Protein AF-0000000079933684 (afdb_homodimer)

InterPro domains:
  IPR003245 Phytocyanin domain [PF02298] (40-118)
  IPR003245 Phytocyanin domain [PS51485] (24-126)
  IPR008972 Cupredoxin [G3DSA:2.60.40.420] (23-130)
  IPR008972 Cupredoxin [SSF49503] (24-125)
  IPR039391 Phytocyanin-like [PTHR33021] (24-130)
  IPR041846 Early nodulin-like protein domain [cd11019] (24-125)

Foldseek 3Di:
DVVVVVVVVVVVVVVVPPPPPDQEEEEQLVPVFQFQDDQVCLQSRAVVQVVDAAAQFHKYKGADDPKKKFKDDPVCLVVVNRPDGPDIDDPRIDMDGRHDAAKIKMAIPDPPRSVRRSIYIHGYDYPVVVPPPPPPPPPPPPPPPPPPPVPPPPPDDDD/DVVVVVVVVVVVVVVVPPPPPDQEEEEQLPPVFQFQDDQVCLCSRAVVQVVDAAAAFHKYKGADDPKKKFKDDPVCLVVVNRPDGPDIDDPRIDMDGRHDAAKIKMAIPDPPRSVRRSIYIHGYDYPVVVPPPPPPPPPPPPPPCPVPPPPPPPPPPVD

Organism: Actinidia chinensis var. chinensis (NCBI:txid1590841)

Sequence (318 aa):
MASHYMMLLLVSLSAFHLLSVSSYELQVGDTNGWVVPAVNDSKFYNDWASENRFRVGDTIRFKYVKDSVLEVTEADYKKCNSTHPSFFSNTGNTVFKLDRSGSFYFISGAFGHCGRGQRMIVKVMSHQDSDSGGGSSGSTVAVLSFGTLIAQFALKYLFMASHYMMLLLVSLSAFHLLSVSSYELQVGDTNGWVVPAVNDSKFYNDWASENRFRVGDTIRFKYVKDSVLEVTEADYKKCNSTHPSFFSNTGNTVFKLDRSGSFYFISGAFGHCGRGQRMIVKVMSHQDSDSGGGSSGSTVAVLSFGTLIAQFALKYLF

Nearest PDB structures (foldseek):
  1ws8-assembly1_C  TM=9.158E-01  e=4.075E-12  Cucurbita pepo
  1x9u-assembly2_B  TM=9.590E-01  e=1.927E-10  Armoracia rusticana
  1jer-assembly1_A-2  TM=9.165E-01  e=2.491E-10  Cucumis sativus
  5k8d-assembly1_A  TM=5.002E-01  e=2.552E-02  Homo sapiens
  8tn9-assembly1_A  TM=4.617E-01  e=3.129E-01  Homo sapiens

Solvent-accessible surface area (backbone atoms only — not comparable to full-atom values): 18480 Å² total; per-residue (Å²): 123,67,67,64,57,52,53,53,47,51,55,53,53,60,66,63,56,78,70,59,84,65,71,49,77,43,57,43,61,58,90,73,25,57,54,70,43,57,90,92,35,45,55,50,42,40,54,59,39,69,75,48,87,43,40,56,58,26,30,40,32,41,40,38,76,98,48,37,48,27,36,41,50,71,72,30,56,78,64,63,51,74,87,79,50,51,25,41,35,51,77,41,62,45,48,45,59,36,80,51,60,45,78,44,31,38,34,38,66,42,87,69,32,30,82,44,22,23,38,34,53,42,63,25,41,47,83,70,59,71,63,64,67,67,68,63,84,65,74,76,70,75,72,73,74,71,72,73,72,73,69,77,72,74,77,81,76,84,125,124,68,66,64,56,54,51,52,49,49,54,53,53,61,65,62,57,75,68,59,86,65,71,49,76,43,56,43,61,58,91,73,26,57,54,68,42,56,92,92,35,45,54,50,41,39,55,59,38,68,75,49,88,42,40,55,58,25,31,41,32,41,40,39,77,98,47,36,48,27,36,39,52,70,71,29,55,77,65,62,51,75,85,77,50,50,26,40,34,51,76,41,62,44,48,46,59,36,81,50,57,46,77,44,31,37,34,36,64,42,87,70,32,30,82,44,22,23,36,37,54,44,63,24,41,47,83,70,61,71,62,65,68,66,67,64,80,68,72,76,69,74,70,72,73,73,70,74,70,77,69,75,74,71,79,67,76,70,119

pLDDT: mean 77.17, std 27.48, range [20.06, 98.94]

Secondary structure (DSSP, 8-state):
-HHHHHHHHHHHHHHT--------EEETTTTS-SSPPPTT-TTHHHHHHHTS-EETT-EEEEE-SS--EEEE-HHHHHHT--SS-SEEE-SSEEEEE--SSEEEEEE--STTTGGGT-EEEEEEE-TTHHHHSTTS-----------------------/-HHHHHHHHHHHHHHT--------EEETTTTS-SSPPPTT-TTHHHHHHHTS-EETT-EEEEE-SS--EEEE-HHHHHHT--SS-SEEE-SSEEEEE--SSEEEEEE--STTTGGGT-EEEEEEE-TTHHHHSTTS--------------------TT-

Structure (mmCIF, N/CA/C/O backbone):
data_AF-0000000079933684-model_v1
#
loop_
_entity.id
_entity.type
_entity.pdbx_description
1 polymer 'Early nodulin-like protein'
#
loop_
_atom_site.group_PDB
_atom_site.id
_atom_site.type_symbol
_atom_site.label_atom_id
_atom_site.label_alt_id
_atom_site.label_comp_id
_atom_site.label_asym_id
_atom_site.label_entity_id
_atom_site.label_seq_id
_atom_site.pdbx_PDB_ins_code
_atom_site.Cartn_x
_atom_site.Cartn_y
_atom_site.Cartn_z
_atom_site.occupancy
_atom_site.B_iso_or_equiv
_atom_site.auth_seq_id
_atom_site.auth_comp_id
_atom_site.auth_asym_id
_atom_site.auth_atom_id
_atom_site.pdbx_PDB_model_num
ATOM 1 N N . MET A 1 1 ? -32.688 17.156 42.062 1 43.31 1 MET A N 1
ATOM 2 C CA . MET A 1 1 ? -31.844 17.969 41.219 1 43.31 1 MET A CA 1
ATOM 3 C C . MET A 1 1 ? -30.516 17.266 40.938 1 43.31 1 MET A C 1
ATOM 5 O O . MET A 1 1 ? -29.781 17.656 40 1 43.31 1 MET A O 1
ATOM 9 N N . ALA A 1 2 ? -30.094 16.375 41.812 1 58.72 2 ALA A N 1
ATOM 10 C CA . ALA A 1 2 ? -28.75 15.773 41.719 1 58.72 2 ALA A CA 1
ATOM 11 C C . ALA A 1 2 ? -28.703 14.711 40.625 1 58.72 2 ALA A C 1
ATOM 13 O O . ALA A 1 2 ? -27.656 14.469 40.031 1 58.72 2 ALA A O 1
ATOM 14 N N . SER A 1 3 ? -29.844 14.117 40.25 1 61.69 3 SER A N 1
ATOM 15 C CA . SER A 1 3 ? -29.828 12.938 39.406 1 61.69 3 SER A CA 1
ATOM 16 C C . SER A 1 3 ? -29.562 13.32 37.938 1 61.69 3 SER A C 1
ATOM 18 O O . SER A 1 3 ? -28.938 12.562 37.188 1 61.69 3 SER A O 1
ATOM 20 N N . HIS A 1 4 ? -30.016 14.578 37.656 1 60.75 4 HIS A N 1
ATOM 21 C CA . HIS A 1 4 ? -29.844 14.984 36.281 1 60.75 4 HIS A CA 1
ATOM 22 C C . HIS A 1 4 ? -28.391 15.32 35.969 1 60.75 4 HIS A C 1
ATOM 24 O O . HIS A 1 4 ? -27.922 15.117 34.844 1 60.75 4 HIS A O 1
ATOM 30 N N . TYR A 1 5 ? -27.703 15.742 37.031 1 60.16 5 TYR A N 1
ATOM 31 C CA . TYR A 1 5 ? -26.297 16.078 36.844 1 60.16 5 TYR A CA 1
ATOM 32 C C . TYR A 1 5 ? -25.453 14.836 36.656 1 60.16 5 TYR A C 1
ATOM 34 O O . TYR A 1 5 ? -24.484 14.844 35.875 1 60.16 5 TYR A O 1
ATOM 42 N N . MET A 1 6 ? -25.922 13.719 37.25 1 57.53 6 MET A N 1
ATOM 43 C CA . MET A 1 6 ? -25.125 12.492 37.156 1 57.53 6 MET A CA 1
ATOM 44 C C . MET A 1 6 ? -25.266 11.875 35.75 1 57.53 6 MET A C 1
ATOM 46 O O . MET A 1 6 ? -24.312 11.297 35.25 1 57.53 6 MET A O 1
ATOM 50 N N . MET A 1 7 ? -26.438 11.992 35.219 1 54.72 7 MET A N 1
ATOM 51 C CA . MET A 1 7 ? -26.625 11.422 33.875 1 54.72 7 MET A CA 1
ATOM 52 C C . MET A 1 7 ? -25.859 12.219 32.812 1 54.72 7 MET A C 1
ATOM 54 O O . MET A 1 7 ? -25.297 11.648 31.891 1 54.72 7 MET A O 1
ATOM 58 N N . LEU A 1 8 ? -25.797 13.516 33.031 1 52.12 8 LEU A N 1
ATOM 59 C CA . LEU A 1 8 ? -25.031 14.336 32.094 1 52.12 8 LEU A CA 1
ATOM 60 C C . LEU A 1 8 ? -23.547 14.016 32.156 1 52.12 8 LEU A C 1
ATOM 62 O O . LEU A 1 8 ? -22.859 13.984 31.141 1 52.12 8 LEU A O 1
ATOM 66 N N . LEU A 1 9 ? -23.125 13.672 33.344 1 53.19 9 LEU A N 1
ATOM 67 C CA . LEU A 1 9 ? -21.719 13.344 33.5 1 53.19 9 LEU A CA 1
ATOM 68 C C . LEU A 1 9 ? -21.391 12 32.875 1 53.19 9 LEU A C 1
ATOM 70 O O . LEU A 1 9 ? -20.344 11.836 32.25 1 53.19 9 LEU A O 1
ATOM 74 N N . LEU A 1 10 ? -22.375 11.078 32.938 1 52.41 10 LEU A N 1
ATOM 75 C CA . LEU A 1 10 ? -22.094 9.766 32.375 1 52.41 10 LEU A CA 1
ATOM 76 C C . LEU A 1 10 ? -22.047 9.836 30.844 1 52.41 10 LEU A C 1
ATOM 78 O O . LEU A 1 10 ? -21.219 9.188 30.219 1 52.41 10 LEU A O 1
ATOM 82 N N . VAL A 1 11 ? -22.953 10.648 30.281 1 51.16 11 VAL A N 1
ATOM 83 C CA . VAL A 1 11 ? -22.938 10.789 28.828 1 51.16 11 VAL A CA 1
ATOM 84 C C . VAL A 1 11 ? -21.688 11.547 28.406 1 51.16 11 VAL A C 1
ATOM 86 O O . VAL A 1 11 ? -21.094 11.242 27.359 1 51.16 11 VAL A O 1
ATOM 89 N N . SER A 1 12 ? -21.297 12.523 29.25 1 51.69 12 SER A N 1
ATOM 90 C CA . SER A 1 12 ? -20.062 13.242 28.906 1 51.69 12 SER A CA 1
ATOM 91 C C . SER A 1 12 ? -18.859 12.312 28.953 1 51.69 12 SER A C 1
ATOM 93 O O . SER A 1 12 ? -17.938 12.438 28.141 1 51.69 12 SER A O 1
ATOM 95 N N . LEU A 1 13 ? -18.797 11.398 29.984 1 50 13 LEU A N 1
ATOM 96 C CA . LEU A 1 13 ? -17.656 10.508 30.094 1 50 13 LEU A CA 1
ATOM 97 C C . LEU A 1 13 ? -17.641 9.484 28.969 1 50 13 LEU A C 1
ATOM 99 O O . LEU A 1 13 ? -16.578 9.062 28.516 1 50 13 LEU A O 1
ATOM 103 N N . SER A 1 14 ? -18.812 8.984 28.688 1 47.34 14 SER A N 1
ATOM 104 C CA . SER A 1 14 ? -18.797 8.023 27.578 1 47.34 14 SER A CA 1
ATOM 105 C C . SER A 1 14 ? -18.328 8.664 26.281 1 47.34 14 SER A C 1
ATOM 107 O O . SER A 1 14 ? -17.844 7.98 25.39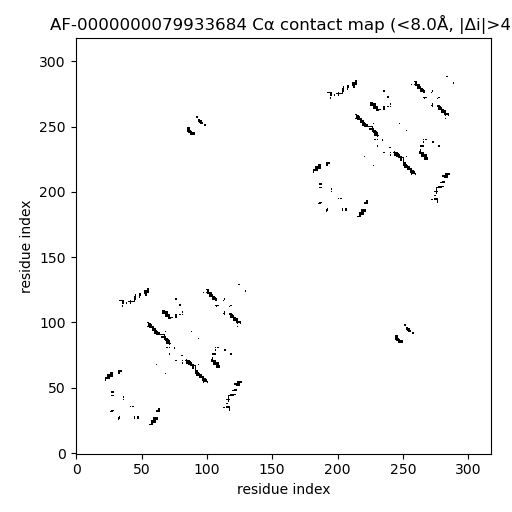1 1 47.34 14 SER A O 1
ATOM 109 N N . ALA A 1 15 ? -18.625 9.977 26.156 1 46.94 15 ALA A N 1
ATOM 110 C CA . ALA A 1 15 ? -18.219 10.648 24.938 1 46.94 15 ALA A CA 1
ATOM 111 C C . ALA A 1 15 ? -16.688 10.742 24.844 1 46.94 15 ALA A C 1
ATOM 113 O 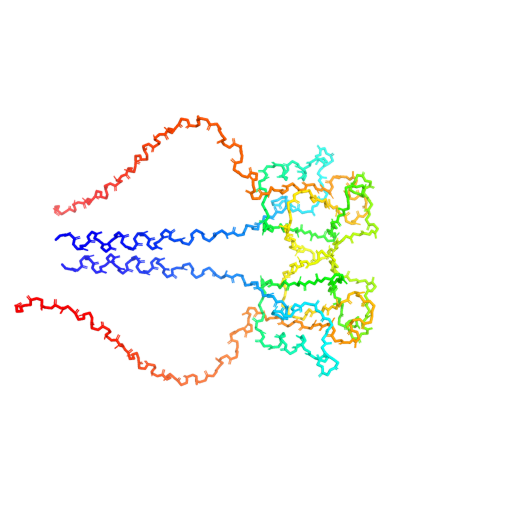O . ALA A 1 15 ? -16.125 10.867 23.766 1 46.94 15 ALA A O 1
ATOM 114 N N . PHE A 1 16 ? -16.047 10.789 26.094 1 44.88 16 PHE A N 1
ATOM 115 C CA . PHE A 1 16 ? -14.602 10.953 25.969 1 44.88 16 PHE A CA 1
ATOM 116 C C . PHE A 1 16 ? -13.953 9.664 25.484 1 44.88 16 PHE A C 1
ATOM 118 O O . PHE A 1 16 ? -12.727 9.57 25.406 1 44.88 16 PHE A O 1
ATOM 125 N N . HIS A 1 17 ? -14.633 8.508 25.641 1 42.25 17 HIS A N 1
ATOM 126 C CA . HIS A 1 17 ? -13.898 7.277 25.344 1 42.25 17 HIS A CA 1
ATOM 127 C C . HIS A 1 17 ? -13.086 7.41 24.062 1 42.25 17 HIS A C 1
ATOM 129 O O . HIS A 1 17 ? -11.914 7.027 24.031 1 42.25 17 HIS A O 1
ATOM 135 N N . LEU A 1 18 ? -13.625 7.297 22.844 1 40.84 18 LEU A N 1
ATOM 136 C CA . LEU A 1 18 ? -12.938 6.637 21.75 1 40.84 18 LEU A CA 1
ATOM 137 C C . LEU A 1 18 ? -11.828 7.523 21.188 1 40.84 18 LEU A C 1
ATOM 139 O O . LEU A 1 18 ? -12.07 8.328 20.281 1 40.84 18 LEU A O 1
ATOM 143 N N . LEU A 1 19 ? -11.078 8.109 22.047 1 42.94 19 LEU A N 1
ATOM 144 C CA . LEU A 1 19 ? -9.852 8.57 21.406 1 42.94 19 LEU A CA 1
ATOM 145 C C . LEU A 1 19 ? -9.25 7.477 20.531 1 42.94 19 LEU A C 1
ATOM 147 O O . LEU A 1 19 ? -8.578 6.57 21.031 1 42.94 19 LEU A O 1
ATOM 151 N N . SER A 1 20 ? -9.906 6.777 19.703 1 43.78 20 SER A N 1
ATOM 152 C CA . SER A 1 20 ? -9.43 5.859 18.688 1 43.78 20 SER A CA 1
ATOM 153 C C . SER A 1 20 ? -8.117 6.344 18.078 1 43.78 20 SER A C 1
ATOM 155 O O . SER A 1 20 ? -7.984 7.516 17.719 1 43.78 20 SER A O 1
ATOM 157 N N . VAL A 1 21 ? -6.93 6.008 18.766 1 49.44 21 VAL A N 1
ATOM 158 C CA . VAL A 1 21 ? -5.672 6.184 18.047 1 49.44 21 VAL A CA 1
ATOM 159 C C . VAL A 1 21 ? -5.914 6.074 16.547 1 49.44 21 VAL A C 1
ATOM 161 O O . VAL A 1 21 ? -6.273 5.004 16.047 1 49.44 21 VAL A O 1
ATOM 164 N N . SER A 1 22 ? -6.477 7.07 15.945 1 54.84 22 SER A N 1
ATOM 165 C CA . SER A 1 22 ? -6.875 7.152 14.547 1 54.84 22 SER A CA 1
ATOM 166 C C . SER A 1 22 ? -5.66 7.121 13.625 1 54.84 22 SER A C 1
ATOM 168 O O . SER A 1 22 ? -4.723 7.902 13.797 1 54.84 22 SER A O 1
ATOM 170 N N . SER A 1 23 ? -5.102 5.91 13.25 1 64.88 23 SER A N 1
ATOM 171 C CA . SER A 1 23 ? -4.234 5.918 12.07 1 64.88 23 SER A CA 1
ATOM 172 C C . SER A 1 23 ? -4.621 7.031 11.102 1 64.88 23 SER A C 1
ATOM 174 O O . SER A 1 23 ? -5.809 7.305 10.914 1 64.88 23 SER A O 1
ATOM 176 N N . TYR A 1 24 ? -3.566 7.898 10.875 1 80.38 24 TYR A N 1
ATOM 177 C CA . TYR A 1 24 ? -3.742 9.039 9.984 1 80.38 24 TYR A CA 1
ATOM 178 C C . TYR A 1 24 ? -3.219 8.727 8.594 1 80.38 24 TYR A C 1
ATOM 180 O O . TYR A 1 24 ? -2.211 8.039 8.438 1 80.38 24 TYR A O 1
ATOM 188 N N . GLU A 1 25 ? -3.906 8.945 7.629 1 87.81 25 GLU A N 1
ATOM 189 C CA . GLU A 1 25 ? -3.457 8.891 6.238 1 87.81 25 GLU A CA 1
ATOM 190 C C . GLU A 1 25 ? -3.068 10.273 5.727 1 87.81 25 GLU A C 1
ATOM 192 O O . GLU A 1 25 ? -3.867 11.211 5.781 1 87.81 25 GLU A O 1
ATOM 197 N N . LEU A 1 26 ? -1.837 10.422 5.324 1 94.5 26 LEU A N 1
ATOM 198 C CA . LEU A 1 26 ? -1.326 11.688 4.805 1 94.5 26 LEU A CA 1
ATOM 199 C C . LEU A 1 26 ? -1.036 11.578 3.312 1 94.5 26 LEU A C 1
ATOM 201 O O . LEU A 1 26 ? -0.374 10.641 2.867 1 94.5 26 LEU A O 1
ATOM 205 N N . GLN A 1 27 ? -1.513 12.602 2.562 1 96.56 27 GLN A N 1
ATOM 206 C CA . GLN A 1 27 ? -1.205 12.656 1.138 1 96.56 27 GLN A CA 1
ATOM 207 C C . GLN A 1 27 ? 0.157 13.305 0.895 1 96.56 27 GLN A C 1
ATOM 209 O O . GLN A 1 27 ? 0.367 14.469 1.227 1 96.56 27 GLN A O 1
ATOM 214 N N . VAL A 1 28 ? 1.042 12.586 0.297 1 98.5 28 VAL A N 1
ATOM 215 C CA . VAL A 1 28 ? 2.385 13.078 0.009 1 98.5 28 VAL A CA 1
ATOM 216 C C . VAL A 1 28 ? 2.309 14.273 -0.943 1 98.5 28 VAL A C 1
ATOM 218 O O . VAL A 1 28 ? 1.645 14.203 -1.98 1 98.5 28 VAL A O 1
ATOM 221 N N . GLY A 1 29 ? 3.002 15.367 -0.555 1 97.94 29 GLY A N 1
ATOM 222 C CA . GLY A 1 29 ? 3.047 16.547 -1.398 1 97.94 29 GLY A CA 1
ATOM 223 C C . GLY A 1 29 ? 1.756 17.344 -1.38 1 97.94 29 GLY A C 1
ATOM 224 O O . GLY A 1 29 ? 1.582 18.281 -2.172 1 97.94 29 GLY A O 1
ATOM 225 N N . ASP A 1 30 ? 0.764 17.016 -0.597 1 95.69 30 ASP A N 1
ATOM 226 C CA . ASP A 1 30 ? -0.522 17.703 -0.469 1 95.69 30 ASP A CA 1
ATOM 227 C C . ASP A 1 30 ? -1.229 17.797 -1.818 1 95.69 30 ASP A C 1
ATOM 229 O O . ASP A 1 30 ? -1.407 16.781 -2.504 1 95.69 30 ASP A O 1
ATOM 233 N N . THR A 1 31 ? -1.466 18.953 -2.311 1 94.5 31 THR A N 1
ATOM 234 C CA . THR A 1 31 ? -2.238 19.125 -3.535 1 94.5 31 THR A CA 1
ATOM 235 C C . THR A 1 31 ? -1.377 18.828 -4.762 1 94.5 31 THR A C 1
ATOM 237 O O . THR A 1 31 ? -1.894 18.453 -5.816 1 94.5 31 THR A O 1
ATOM 240 N N . ASN A 1 32 ? -0.065 18.969 -4.652 1 95.94 32 ASN A N 1
ATOM 241 C CA . ASN A 1 32 ? 0.827 18.703 -5.777 1 95.94 32 ASN A CA 1
ATOM 242 C C . ASN A 1 32 ? 0.913 17.219 -6.094 1 95.94 32 ASN A C 1
ATOM 244 O O . ASN A 1 32 ? 1.084 16.828 -7.254 1 95.94 32 ASN A O 1
ATOM 248 N N . GLY A 1 33 ? 0.829 16.406 -5.051 1 98.31 33 GLY A N 1
ATOM 249 C CA . GLY A 1 33 ? 0.998 14.969 -5.227 1 98.31 33 GLY A CA 1
ATOM 250 C C . GLY A 1 33 ? 2.438 14.562 -5.484 1 98.31 33 GLY A C 1
ATOM 251 O O . GLY A 1 33 ? 3.365 15.211 -4.992 1 98.31 33 GLY A O 1
ATOM 252 N N . TRP A 1 34 ? 2.668 13.414 -6.082 1 98.75 34 TRP A N 1
ATOM 253 C CA . TRP A 1 34 ? 3.973 12.844 -6.391 1 98.75 34 TRP A CA 1
ATOM 254 C C . TRP A 1 34 ? 4.363 13.125 -7.836 1 98.75 34 TRP A C 1
ATOM 256 O O . TRP A 1 34 ? 4.043 12.352 -8.734 1 98.75 34 TRP A O 1
ATOM 266 N N . VAL A 1 35 ? 4.977 14.266 -8.094 1 98.56 35 VAL A N 1
ATOM 267 C CA . VAL A 1 35 ? 5.402 14.758 -9.398 1 98.56 35 VAL A CA 1
ATOM 268 C C . VAL A 1 35 ? 6.82 15.312 -9.305 1 98.56 35 VAL A C 1
ATOM 270 O O . VAL A 1 35 ? 7.328 15.555 -8.203 1 98.56 35 VAL A O 1
ATOM 273 N N . VAL A 1 36 ? 7.43 15.477 -10.492 1 98.5 36 VAL A N 1
ATOM 274 C CA . VAL A 1 36 ? 8.742 16.125 -10.492 1 98.5 36 VAL A CA 1
ATOM 275 C C . VAL A 1 36 ? 8.609 17.547 -9.961 1 98.5 36 VAL A C 1
ATOM 277 O O . VAL A 1 36 ? 7.809 18.344 -10.477 1 98.5 36 VAL A O 1
ATOM 280 N N . PRO A 1 37 ? 9.414 17.891 -8.914 1 98.19 37 PRO A N 1
ATOM 281 C CA . PRO A 1 37 ? 9.367 19.266 -8.422 1 98.19 37 PRO A CA 1
ATOM 282 C C . PRO A 1 37 ? 9.891 20.266 -9.438 1 98.19 37 PRO A C 1
ATOM 284 O O . PRO A 1 37 ? 10.516 19.891 -10.422 1 98.19 37 PRO A O 1
ATOM 287 N N . ALA A 1 38 ? 9.609 21.531 -9.055 1 96.38 38 ALA A N 1
ATOM 288 C CA . ALA A 1 38 ? 10.156 22.625 -9.867 1 96.38 38 ALA A CA 1
ATOM 289 C C . ALA A 1 38 ? 11.68 22.625 -9.812 1 96.38 38 ALA A C 1
ATOM 291 O O . ALA A 1 38 ? 12.273 22.188 -8.828 1 96.38 38 ALA A O 1
ATOM 292 N N . VAL A 1 39 ? 12.305 23.141 -10.852 1 92.19 39 VAL A N 1
ATOM 293 C CA . VAL A 1 39 ? 13.75 23.094 -11.039 1 92.19 39 VAL A CA 1
ATOM 294 C C . VAL A 1 39 ? 14.445 23.719 -9.828 1 92.19 39 VAL A C 1
ATOM 296 O O . VAL A 1 39 ? 15.492 23.234 -9.391 1 92.19 39 VAL A O 1
ATOM 299 N N . ASN A 1 40 ? 13.961 24.625 -9.195 1 93.25 40 ASN A N 1
ATOM 300 C CA . ASN A 1 40 ? 14.609 25.312 -8.086 1 93.25 40 ASN A CA 1
ATOM 301 C C . ASN A 1 40 ? 14.102 24.797 -6.742 1 93.25 40 ASN A C 1
ATOM 303 O O . ASN A 1 40 ? 14.359 25.406 -5.699 1 93.25 40 ASN A O 1
ATOM 307 N N . ASP A 1 41 ? 13.453 23.594 -6.723 1 96 41 ASP A N 1
ATOM 308 C CA . ASP A 1 41 ? 12.875 23.109 -5.477 1 96 41 ASP A CA 1
ATOM 309 C C . ASP A 1 41 ? 13.055 21.594 -5.344 1 96 41 ASP A C 1
ATOM 311 O O . ASP A 1 41 ? 12.094 20.875 -5.055 1 96 41 ASP A O 1
ATOM 315 N N . SER A 1 42 ? 14.367 21.125 -5.559 1 95.44 42 SER A N 1
ATOM 316 C CA . SER A 1 42 ? 14.664 19.688 -5.559 1 95.44 42 SER A CA 1
ATOM 317 C C . SER A 1 42 ? 14.477 19.094 -4.172 1 95.44 42 SER A C 1
ATOM 319 O O . SER A 1 42 ? 14.438 17.875 -4.02 1 95.44 42 SER A O 1
ATOM 321 N N . LYS A 1 43 ? 14.32 19.969 -3.137 1 97.56 43 LYS A N 1
ATOM 322 C CA . LYS A 1 43 ? 14.172 19.453 -1.776 1 97.56 43 LYS A CA 1
ATOM 323 C C . LYS A 1 43 ? 12.711 19.453 -1.345 1 97.56 43 LYS A C 1
ATOM 325 O O . LYS A 1 43 ? 12.398 19.203 -0.179 1 97.56 43 LYS A O 1
ATOM 330 N N . PHE A 1 44 ? 11.828 19.609 -2.225 1 98.19 44 PHE A N 1
ATOM 331 C CA . PHE A 1 44 ? 10.406 19.812 -1.951 1 98.19 44 PHE A CA 1
ATOM 332 C C . PHE A 1 44 ? 9.867 18.703 -1.059 1 98.19 44 PHE A C 1
ATOM 334 O O . PHE A 1 44 ? 9.266 18.969 -0.019 1 98.19 44 PHE A O 1
ATOM 341 N N . TYR A 1 45 ? 10.062 17.469 -1.378 1 98.75 45 TYR A N 1
ATOM 342 C CA . TYR A 1 45 ? 9.445 16.344 -0.667 1 98.75 45 TYR A CA 1
ATOM 343 C C . TYR A 1 45 ? 10.094 16.156 0.698 1 98.75 45 TYR A C 1
ATOM 345 O O . TYR A 1 45 ? 9.414 15.836 1.675 1 98.75 45 TYR A O 1
ATOM 353 N N . ASN A 1 46 ? 11.383 16.312 0.757 1 98.56 46 ASN A N 1
ATOM 354 C CA . ASN A 1 46 ? 12.023 16.188 2.059 1 98.56 46 ASN A CA 1
ATOM 355 C C . ASN A 1 46 ? 11.586 17.297 3.006 1 98.56 46 ASN A C 1
ATOM 357 O O . ASN A 1 46 ? 11.438 17.078 4.207 1 98.56 46 ASN A O 1
ATOM 361 N N . ASP A 1 47 ? 11.398 18.516 2.482 1 98.06 47 ASP A N 1
ATOM 362 C CA . ASP A 1 47 ? 10.859 19.594 3.293 1 98.06 47 ASP A CA 1
ATOM 363 C C . ASP A 1 47 ? 9.438 19.281 3.76 1 98.06 47 ASP A C 1
ATOM 365 O O . ASP A 1 47 ? 9.109 19.453 4.934 1 98.06 47 ASP A O 1
ATOM 369 N N . TRP A 1 48 ? 8.578 18.844 2.891 1 98.06 48 TRP A N 1
ATOM 370 C CA . TRP A 1 48 ? 7.227 18.422 3.236 1 98.06 48 TRP A CA 1
ATOM 371 C C . TRP A 1 48 ? 7.242 17.375 4.344 1 98.06 48 TRP A C 1
ATOM 373 O O . TRP A 1 48 ? 6.469 17.469 5.301 1 98.06 48 TRP A O 1
ATOM 383 N N . ALA A 1 49 ? 8.109 16.297 4.215 1 98.12 49 ALA A N 1
ATOM 384 C CA . ALA A 1 49 ? 8.188 15.203 5.18 1 98.12 49 ALA A CA 1
ATOM 385 C C . ALA A 1 49 ? 8.641 15.711 6.547 1 98.12 49 ALA A C 1
ATOM 387 O O . ALA A 1 49 ? 8.141 15.25 7.582 1 98.12 49 ALA A O 1
ATOM 388 N N . SER A 1 50 ? 9.562 16.625 6.496 1 96.94 50 SER A N 1
ATOM 389 C CA . SER A 1 50 ? 10.141 17.125 7.746 1 96.94 50 SER A CA 1
ATOM 390 C C . SER A 1 50 ? 9.109 17.891 8.562 1 96.94 50 SER A C 1
ATOM 392 O O . SER A 1 50 ? 9.273 18.062 9.773 1 96.94 50 SER A O 1
ATOM 394 N N . GLU A 1 51 ? 8.062 18.359 7.996 1 95.88 51 GLU A N 1
ATOM 395 C CA . GLU A 1 51 ? 7.02 19.125 8.68 1 95.88 51 GLU A CA 1
ATOM 396 C C . GLU A 1 51 ? 6.004 18.203 9.344 1 95.88 51 GLU A C 1
ATOM 398 O O . GLU A 1 51 ? 5.141 18.656 10.094 1 95.88 51 GLU A O 1
ATOM 403 N N . ASN A 1 52 ? 6.164 16.984 9.062 1 94.12 52 ASN A N 1
ATOM 404 C CA . ASN A 1 52 ? 5.23 16 9.602 1 94.12 52 ASN A CA 1
ATOM 405 C C . ASN A 1 52 ? 5.895 15.117 10.656 1 94.12 52 ASN A C 1
ATOM 407 O O . ASN A 1 52 ? 7.086 14.82 10.562 1 94.12 52 ASN A O 1
ATOM 411 N N . ARG A 1 53 ? 5.074 14.742 11.703 1 91.69 53 ARG A N 1
ATOM 412 C CA . ARG A 1 53 ? 5.543 13.82 12.734 1 91.69 53 ARG A CA 1
ATOM 413 C C . ARG A 1 53 ? 4.934 12.438 12.547 1 91.69 53 ARG A C 1
ATOM 415 O O . ARG A 1 53 ? 3.957 12.086 13.211 1 91.69 53 ARG A O 1
ATOM 422 N N . PHE A 1 54 ? 5.656 11.695 11.82 1 95.31 54 PHE A N 1
ATOM 423 C CA . PHE A 1 54 ? 5.152 10.367 11.469 1 95.31 54 PHE A CA 1
ATOM 424 C C . PHE A 1 54 ? 5.359 9.391 12.617 1 95.31 54 PHE A C 1
ATOM 426 O O . PHE A 1 54 ? 6.414 9.383 13.258 1 95.31 54 PHE A O 1
ATOM 433 N N . ARG A 1 55 ? 4.352 8.539 12.789 1 93.19 55 ARG A N 1
ATOM 434 C CA . ARG A 1 55 ? 4.398 7.484 13.797 1 93.19 55 ARG A CA 1
ATOM 435 C C . ARG A 1 55 ? 4.156 6.117 13.164 1 93.19 55 ARG A C 1
ATOM 437 O O . ARG A 1 55 ? 3.598 6.023 12.07 1 93.19 55 ARG A O 1
ATOM 444 N N . VAL A 1 56 ? 4.637 5.176 13.953 1 93 56 VAL A N 1
ATOM 445 C CA . VAL A 1 56 ? 4.383 3.812 13.5 1 93 56 VAL A CA 1
ATOM 446 C C . VAL A 1 56 ? 2.883 3.596 13.32 1 93 56 VAL A C 1
ATOM 448 O O . VAL A 1 56 ? 2.088 3.967 14.188 1 93 56 VAL A O 1
ATOM 451 N N . GLY A 1 57 ? 2.486 3.01 12.219 1 89.12 57 GLY A N 1
ATOM 452 C CA . GLY A 1 57 ? 1.079 2.754 11.953 1 89.12 57 GLY A CA 1
ATOM 453 C C . GLY A 1 57 ? 0.449 3.773 11.023 1 89.12 57 GLY A C 1
ATOM 454 O O . GLY A 1 57 ? -0.609 3.521 10.445 1 89.12 57 GLY A O 1
ATOM 455 N N . ASP A 1 58 ? 1.034 4.926 10.883 1 91.81 58 ASP A N 1
ATOM 456 C CA . ASP A 1 58 ? 0.538 5.914 9.93 1 91.81 58 ASP A CA 1
ATOM 457 C C . ASP A 1 58 ? 0.619 5.391 8.5 1 91.81 58 ASP A C 1
ATOM 459 O O . ASP A 1 58 ? 1.428 4.508 8.195 1 91.81 58 ASP A O 1
ATOM 463 N N . THR A 1 59 ? -0.273 5.941 7.676 1 93.62 59 THR A N 1
ATOM 464 C CA . THR A 1 59 ? -0.257 5.617 6.254 1 93.62 59 THR A CA 1
ATOM 465 C C . THR A 1 59 ? 0.003 6.867 5.418 1 93.62 59 THR A C 1
ATOM 467 O O . THR A 1 59 ? -0.499 7.945 5.734 1 93.62 59 THR A O 1
ATOM 470 N N . ILE A 1 60 ? 0.836 6.652 4.34 1 97 60 ILE A N 1
ATOM 471 C CA . ILE A 1 60 ? 1.02 7.734 3.381 1 97 60 ILE A CA 1
ATOM 472 C C . ILE A 1 60 ? 0.485 7.312 2.016 1 97 60 ILE A C 1
ATOM 474 O O . ILE A 1 60 ? 0.571 6.141 1.645 1 97 60 ILE A O 1
ATOM 478 N N . ARG A 1 61 ? -0.097 8.305 1.35 1 96.81 61 ARG A N 1
ATOM 479 C CA . ARG A 1 61 ? -0.684 8.078 0.033 1 96.81 61 ARG A CA 1
ATOM 480 C C . ARG A 1 61 ? 0.065 8.859 -1.042 1 96.81 61 ARG A C 1
ATOM 482 O O . ARG A 1 61 ? 0.348 10.047 -0.869 1 96.81 61 ARG A O 1
ATOM 489 N N . PHE A 1 62 ? 0.478 8.148 -2.129 1 98.31 62 PHE A N 1
ATOM 490 C CA . PHE A 1 62 ? 1.068 8.766 -3.307 1 98.31 62 PHE A CA 1
ATOM 491 C C . PHE A 1 62 ? 0.066 8.812 -4.453 1 98.31 62 PHE A C 1
ATOM 493 O O . PHE A 1 62 ? -0.412 7.773 -4.91 1 98.31 62 PHE A O 1
ATOM 500 N N . LYS A 1 63 ? -0.227 10.008 -4.895 1 98 63 LYS A N 1
ATOM 501 C CA . LYS A 1 63 ? -1.006 10.18 -6.117 1 98 63 LYS A CA 1
ATOM 502 C C . LYS A 1 63 ? -0.122 10.656 -7.27 1 98 63 LYS A C 1
ATOM 504 O O . LYS A 1 63 ? 0.658 11.594 -7.113 1 98 63 LYS A O 1
ATOM 509 N N . TYR A 1 64 ? -0.184 9.961 -8.367 1 98.19 64 TYR A N 1
ATOM 510 C CA . TYR A 1 64 ? 0.682 10.297 -9.492 1 98.19 64 TYR A CA 1
ATOM 511 C C . TYR A 1 64 ? 0.075 9.82 -10.812 1 98.19 64 TYR A C 1
ATOM 513 O O . TYR A 1 64 ? -0.84 8.992 -10.82 1 98.19 64 TYR A O 1
ATOM 521 N N . VAL A 1 65 ? 0.497 10.445 -11.852 1 96.94 65 VAL A N 1
ATOM 522 C CA . VAL A 1 65 ? 0.12 10.07 -13.211 1 96.94 65 VAL A CA 1
ATOM 523 C C . VAL A 1 65 ? 1.365 9.672 -14 1 96.94 65 VAL A C 1
ATOM 525 O O . VAL A 1 65 ? 2.35 10.414 -14.031 1 96.94 65 VAL A O 1
ATOM 528 N N . LYS A 1 66 ? 1.33 8.43 -14.68 1 95.94 66 LYS A N 1
ATOM 529 C CA . LYS A 1 66 ? 2.416 7.945 -15.531 1 95.94 66 LYS A CA 1
ATOM 530 C C . LYS A 1 66 ? 3.742 7.938 -14.773 1 95.94 66 LYS A C 1
ATOM 532 O O . LYS A 1 66 ? 4.746 8.453 -15.266 1 95.94 66 LYS A O 1
ATOM 537 N N . ASP A 1 67 ? 3.729 7.426 -13.617 1 98.31 67 ASP A N 1
ATOM 538 C CA . ASP A 1 67 ? 4.891 7.312 -12.742 1 98.31 67 ASP A CA 1
ATOM 539 C C . ASP A 1 67 ? 4.785 6.082 -11.844 1 98.31 67 ASP A C 1
ATOM 541 O O . ASP A 1 67 ? 3.99 5.18 -12.109 1 98.31 67 ASP A O 1
ATOM 545 N N . SER A 1 68 ? 5.707 5.957 -10.883 1 98.62 68 SER A N 1
ATOM 546 C CA . SER A 1 68 ? 5.707 4.883 -9.891 1 98.62 68 SER A CA 1
ATOM 547 C C . SER A 1 68 ? 6.332 5.336 -8.578 1 98.62 68 SER A C 1
ATOM 549 O O . SER A 1 68 ? 6.875 6.441 -8.492 1 98.62 68 SER A O 1
ATOM 551 N N . VAL A 1 69 ? 6.051 4.512 -7.559 1 98.75 69 VAL A N 1
ATOM 552 C CA . VAL A 1 69 ? 6.668 4.715 -6.254 1 98.75 69 VAL A CA 1
ATOM 553 C C . VAL A 1 69 ? 7.453 3.469 -5.855 1 98.75 69 VAL A C 1
ATOM 555 O O . VAL A 1 69 ? 6.938 2.35 -5.938 1 98.75 69 VAL A O 1
ATOM 558 N N . LEU A 1 70 ? 8.695 3.662 -5.543 1 98.75 70 LEU A N 1
ATOM 559 C CA . LEU A 1 70 ? 9.539 2.59 -5.027 1 98.75 70 LEU A CA 1
ATOM 560 C C . LEU A 1 70 ? 10 2.902 -3.609 1 98.75 70 LEU A C 1
ATOM 562 O O . LEU A 1 70 ? 10.352 4.047 -3.301 1 98.75 70 LEU A O 1
ATOM 566 N N . GLU A 1 71 ? 9.945 1.965 -2.695 1 98.81 71 GLU A N 1
ATOM 567 C CA . GLU A 1 71 ? 10.734 2.02 -1.465 1 98.81 71 GLU A CA 1
ATOM 568 C C . GLU A 1 71 ? 12.07 1.308 -1.63 1 98.81 71 GLU A C 1
ATOM 570 O O . GLU A 1 71 ? 12.117 0.152 -2.057 1 98.81 71 GLU A O 1
ATOM 575 N N . VAL A 1 72 ? 13.156 2.049 -1.292 1 98.69 72 VAL A N 1
ATOM 576 C CA . VAL A 1 72 ? 14.5 1.544 -1.564 1 98.69 72 VAL A CA 1
ATOM 577 C C . VAL A 1 72 ? 15.375 1.707 -0.323 1 98.69 72 VAL A C 1
ATOM 579 O O . VAL A 1 72 ? 14.922 2.219 0.702 1 98.69 72 VAL A O 1
ATOM 582 N N . THR A 1 73 ? 16.609 1.177 -0.434 1 98.31 73 THR A N 1
ATOM 583 C CA . THR A 1 73 ? 17.594 1.371 0.624 1 98.31 73 THR A CA 1
ATOM 584 C C . THR A 1 73 ? 18.141 2.799 0.606 1 98.31 73 THR A C 1
ATOM 586 O O . THR A 1 73 ? 17.969 3.518 -0.382 1 98.31 73 THR A O 1
ATOM 589 N N . GLU A 1 74 ? 18.766 3.166 1.712 1 98.62 74 GLU A N 1
ATOM 590 C CA . GLU A 1 74 ? 19.391 4.48 1.77 1 98.62 74 GLU A CA 1
ATOM 591 C C . GLU A 1 74 ? 20.438 4.648 0.659 1 98.62 74 GLU A C 1
ATOM 593 O O . GLU A 1 74 ? 20.5 5.699 0.021 1 98.62 74 GLU A O 1
ATOM 598 N N . ALA A 1 75 ? 21.234 3.645 0.417 1 98.56 75 ALA A N 1
ATOM 599 C CA . ALA A 1 75 ? 22.25 3.682 -0.63 1 98.56 75 ALA A CA 1
ATOM 600 C C . ALA A 1 75 ? 21.609 3.91 -2 1 98.56 75 ALA A C 1
ATOM 602 O O . ALA A 1 75 ? 22.094 4.73 -2.785 1 98.56 75 ALA A O 1
ATOM 603 N N . ASP A 1 76 ? 20.578 3.23 -2.281 1 98.81 76 ASP A N 1
ATOM 604 C CA . ASP A 1 76 ? 19.906 3.348 -3.564 1 98.81 76 ASP A CA 1
ATOM 605 C C . ASP A 1 76 ? 19.219 4.711 -3.707 1 98.81 76 ASP A C 1
ATOM 607 O O . ASP A 1 76 ? 19.156 5.266 -4.805 1 98.81 76 ASP A O 1
ATOM 611 N N . TYR A 1 77 ? 18.75 5.184 -2.578 1 98.69 77 TYR A N 1
ATOM 612 C CA . TYR A 1 77 ? 18.156 6.52 -2.555 1 98.69 77 TYR A CA 1
ATOM 613 C C . TYR A 1 77 ? 19.172 7.57 -3.004 1 98.69 77 TYR A C 1
ATOM 615 O O . TYR A 1 77 ? 18.844 8.43 -3.832 1 98.69 77 TYR A O 1
ATOM 623 N N . LYS A 1 78 ? 20.344 7.488 -2.533 1 98.5 78 LYS A N 1
ATOM 624 C CA . LYS A 1 78 ? 21.375 8.484 -2.807 1 98.5 78 LYS A CA 1
ATOM 625 C C . LYS A 1 78 ? 21.812 8.43 -4.266 1 98.5 78 LYS A C 1
ATOM 627 O O . LYS A 1 78 ? 22.203 9.445 -4.836 1 98.5 78 LYS A O 1
ATOM 632 N N . LYS A 1 79 ? 21.609 7.297 -4.859 1 98.44 79 LYS A N 1
ATOM 633 C CA . LYS A 1 79 ? 22.109 7.113 -6.219 1 98.44 79 LYS A CA 1
ATOM 634 C C . LYS A 1 79 ? 20.953 7.039 -7.219 1 98.44 79 LYS A C 1
ATOM 636 O O . LYS A 1 79 ? 21.188 6.824 -8.414 1 98.44 79 LYS A O 1
ATOM 641 N N . CYS A 1 80 ? 19.797 7.188 -6.777 1 98.69 80 CYS A N 1
ATOM 642 C CA . CYS A 1 80 ? 18.609 7 -7.609 1 98.69 80 CYS A CA 1
ATOM 643 C C . CYS A 1 80 ? 18.656 5.652 -8.32 1 98.69 80 CYS A C 1
ATOM 645 O O . CYS A 1 80 ? 18.422 5.578 -9.531 1 98.69 80 CYS A O 1
ATOM 647 N N . ASN A 1 81 ? 18.953 4.625 -7.535 1 98.44 81 ASN A N 1
ATOM 648 C CA . ASN A 1 81 ? 18.953 3.252 -8.039 1 98.44 81 ASN A CA 1
ATOM 649 C C . ASN A 1 81 ? 17.625 2.557 -7.793 1 98.44 81 ASN A C 1
ATOM 651 O O . ASN A 1 81 ? 17.219 2.365 -6.648 1 98.44 81 ASN A O 1
ATOM 655 N N . SER A 1 82 ? 16.922 2.123 -8.875 1 97.06 82 SER A N 1
ATOM 656 C CA . SER A 1 82 ? 15.578 1.573 -8.781 1 97.06 82 SER A CA 1
ATOM 657 C C . SER A 1 82 ? 15.57 0.079 -9.086 1 97.06 82 SER A C 1
ATOM 659 O O . SER A 1 82 ? 14.508 -0.507 -9.312 1 97.06 82 SER A O 1
ATOM 661 N N . THR A 1 83 ? 16.609 -0.629 -9.047 1 95.56 83 THR A N 1
ATOM 662 C CA . THR A 1 83 ? 16.75 -1.97 -9.609 1 95.56 83 THR A CA 1
ATOM 663 C C . THR A 1 83 ? 16.141 -3.01 -8.664 1 95.56 83 THR A C 1
ATOM 665 O O . THR A 1 83 ? 15.555 -3.996 -9.117 1 95.56 83 THR A O 1
ATOM 668 N N . HIS A 1 84 ? 16.219 -2.906 -7.379 1 93.75 84 HIS A N 1
ATOM 669 C CA . HIS A 1 84 ? 15.727 -3.924 -6.461 1 93.75 84 HIS A CA 1
ATOM 670 C C . HIS A 1 84 ? 14.984 -3.291 -5.289 1 93.75 84 HIS A C 1
ATOM 672 O O . HIS A 1 84 ? 15.43 -3.391 -4.141 1 93.75 84 HIS A O 1
ATOM 678 N N . PRO A 1 85 ? 13.82 -2.848 -5.559 1 97.06 85 PRO A N 1
ATOM 679 C CA . PRO A 1 85 ? 13.07 -2.229 -4.461 1 97.06 85 PRO A CA 1
ATOM 680 C C . PRO A 1 85 ? 12.344 -3.252 -3.594 1 97.06 85 PRO A C 1
ATOM 682 O O . PRO A 1 85 ? 12.016 -4.344 -4.066 1 97.06 85 PRO A O 1
ATOM 685 N N . SER A 1 86 ? 12.117 -2.926 -2.361 1 97.12 86 SER A N 1
ATOM 686 C CA . SER A 1 86 ? 11.312 -3.768 -1.485 1 97.12 86 SER A CA 1
ATOM 687 C C . SER A 1 86 ? 9.82 -3.543 -1.722 1 97.12 86 SER A C 1
ATOM 689 O O . SER A 1 86 ? 8.984 -4.332 -1.268 1 97.12 86 SER A O 1
ATOM 691 N N . PHE A 1 87 ? 9.586 -2.475 -2.307 1 98.19 87 PHE A N 1
ATOM 692 C CA . PHE A 1 87 ? 8.219 -2.084 -2.641 1 98.19 87 PHE A CA 1
ATOM 693 C C . PHE A 1 87 ? 8.18 -1.342 -3.971 1 98.19 87 PHE A C 1
ATOM 695 O O . PHE A 1 87 ? 9.039 -0.505 -4.25 1 98.19 87 PHE A O 1
ATOM 702 N N . PHE A 1 88 ? 7.246 -1.67 -4.859 1 98.19 88 PHE A N 1
ATOM 703 C CA . PHE A 1 88 ? 7.008 -1.021 -6.145 1 98.19 88 PHE A CA 1
ATOM 704 C C . PHE A 1 88 ? 5.512 -0.903 -6.418 1 98.19 88 PHE A C 1
ATOM 706 O O . PHE A 1 88 ? 4.75 -1.836 -6.152 1 98.19 88 PHE A O 1
ATOM 713 N N . SER A 1 89 ? 5.086 0.243 -6.887 1 98.38 89 SER A N 1
ATOM 714 C CA . SER A 1 89 ? 3.701 0.429 -7.309 1 98.38 89 SER A CA 1
ATOM 715 C C . SER A 1 89 ? 3.605 1.415 -8.469 1 98.38 89 SER A C 1
ATOM 717 O O . SER A 1 89 ? 4.27 2.455 -8.461 1 98.38 89 SER A O 1
ATOM 719 N N . ASN A 1 90 ? 2.854 1.097 -9.422 1 97.38 90 ASN A N 1
ATOM 720 C CA . ASN A 1 90 ? 2.553 2.021 -10.508 1 97.38 90 ASN A CA 1
ATOM 721 C C . ASN A 1 90 ? 1.051 2.131 -10.75 1 97.38 90 ASN A C 1
ATOM 723 O O . ASN A 1 90 ? 0.616 2.326 -11.891 1 97.38 90 ASN A O 1
ATOM 727 N N . THR A 1 91 ? 0.266 2.088 -9.672 1 94.5 91 THR A N 1
ATOM 728 C CA . THR A 1 91 ? -1.19 2.064 -9.758 1 94.5 91 THR A CA 1
ATOM 729 C C . THR A 1 91 ? -1.747 3.48 -9.883 1 94.5 91 THR A C 1
ATOM 731 O O . THR A 1 91 ? -2.918 3.666 -10.219 1 94.5 91 THR A O 1
ATOM 734 N N . GLY A 1 92 ? -0.965 4.473 -9.586 1 96.44 92 GLY A N 1
ATOM 735 C CA . GLY A 1 92 ? -1.419 5.855 -9.633 1 96.44 92 GLY A CA 1
ATOM 736 C C . GLY A 1 92 ? -1.95 6.352 -8.305 1 96.44 92 GLY A C 1
ATOM 737 O O . GLY A 1 92 ? -2.166 7.555 -8.125 1 96.44 92 GLY A O 1
ATOM 738 N N . ASN A 1 93 ? -2.273 5.457 -7.41 1 95.06 93 ASN A N 1
ATOM 739 C CA . ASN A 1 93 ? -2.822 5.734 -6.086 1 95.06 93 ASN A CA 1
ATOM 740 C C . ASN A 1 93 ? -2.305 4.75 -5.043 1 95.06 93 ASN A C 1
ATOM 742 O O . ASN A 1 93 ? -3.064 3.926 -4.531 1 95.06 93 ASN A O 1
ATOM 746 N N . THR A 1 94 ? -1.092 4.922 -4.676 1 96.62 94 THR A N 1
ATOM 747 C CA . THR A 1 94 ? -0.384 3.965 -3.832 1 96.62 94 THR A CA 1
ATOM 748 C C . THR A 1 94 ? -0.558 4.312 -2.355 1 96.62 94 THR A C 1
ATOM 750 O O . THR A 1 94 ? -0.358 5.461 -1.955 1 96.62 94 THR A O 1
ATOM 753 N N . VAL A 1 95 ? -1.012 3.375 -1.539 1 95.38 95 VAL A N 1
ATOM 754 C CA . VAL A 1 95 ? -1.048 3.516 -0.087 1 95.38 95 VAL A CA 1
ATOM 755 C C . VAL A 1 95 ? 0.063 2.676 0.54 1 95.38 95 VAL A C 1
ATOM 757 O O . VAL A 1 95 ? 0.23 1.502 0.2 1 95.38 95 VAL A O 1
ATOM 760 N N . PHE A 1 96 ? 0.864 3.268 1.403 1 97.31 96 PHE A N 1
ATOM 761 C CA . PHE A 1 96 ? 1.97 2.6 2.078 1 97.31 96 PHE A CA 1
ATOM 762 C C . PHE A 1 96 ? 1.861 2.764 3.59 1 97.31 96 PHE A C 1
ATOM 764 O O . PHE A 1 96 ? 1.75 3.885 4.09 1 97.31 96 PHE A O 1
ATOM 771 N N . LYS A 1 97 ? 1.88 1.711 4.352 1 93.5 97 LYS A N 1
ATOM 772 C CA . LYS A 1 97 ? 1.838 1.759 5.812 1 93.5 97 LYS A CA 1
ATOM 773 C C . LYS A 1 97 ? 3.246 1.784 6.402 1 93.5 97 LYS A C 1
ATOM 775 O O . LYS A 1 97 ? 4.074 0.928 6.082 1 93.5 97 LYS A O 1
ATOM 780 N N . LEU A 1 98 ? 3.453 2.807 7.188 1 95.75 98 LEU A N 1
ATOM 781 C CA . LEU A 1 98 ? 4.703 2.896 7.934 1 95.75 98 LEU A CA 1
ATOM 782 C C . LEU A 1 98 ? 4.688 1.954 9.133 1 95.75 98 LEU A C 1
ATOM 784 O O . LEU A 1 98 ? 4.211 2.318 10.211 1 95.75 98 LEU A O 1
ATOM 788 N N . ASP A 1 99 ? 5.371 0.829 8.961 1 92.06 99 ASP A N 1
ATOM 789 C CA . ASP A 1 99 ? 5.109 -0.263 9.898 1 92.06 99 ASP A CA 1
ATOM 790 C C . ASP A 1 99 ? 6.254 -0.424 10.891 1 92.06 99 ASP A C 1
ATOM 792 O O . ASP A 1 99 ? 6.312 -1.414 11.625 1 92.06 99 ASP A O 1
ATOM 796 N N . ARG A 1 100 ? 7.188 0.431 10.789 1 94.12 100 ARG A N 1
ATOM 797 C CA . ARG A 1 100 ? 8.312 0.396 11.711 1 94.12 100 ARG A CA 1
ATOM 798 C C . ARG A 1 100 ? 8.859 1.797 11.961 1 94.12 100 ARG A C 1
ATOM 800 O O . ARG A 1 100 ? 8.625 2.711 11.172 1 94.12 100 ARG A O 1
ATOM 807 N N . SER A 1 101 ? 9.547 1.913 13.102 1 96.5 101 SER A N 1
ATOM 808 C CA . SER A 1 101 ? 10.25 3.168 13.352 1 96.5 101 SER A CA 1
ATOM 809 C C . SER A 1 101 ? 11.523 3.266 12.523 1 96.5 101 SER A C 1
ATOM 811 O O . SER A 1 101 ? 12 2.264 11.992 1 96.5 101 SER A O 1
ATOM 813 N N . GLY A 1 102 ? 12.016 4.465 12.406 1 97.56 102 GLY A N 1
ATOM 814 C CA . GLY A 1 102 ? 13.211 4.691 11.609 1 97.56 102 GLY A CA 1
ATOM 815 C C . GLY A 1 102 ? 12.938 5.371 10.289 1 97.56 102 GLY A C 1
ATOM 816 O O . GLY A 1 102 ? 11.875 5.973 10.102 1 97.56 102 GLY A O 1
ATOM 817 N N . SER A 1 103 ? 13.883 5.238 9.336 1 98.31 103 SER A N 1
ATOM 818 C CA . SER A 1 103 ? 13.773 5.973 8.078 1 98.31 103 SER A CA 1
ATOM 819 C C . SER A 1 103 ? 13.266 5.078 6.957 1 98.31 103 SER A C 1
ATOM 821 O O . SER A 1 103 ? 13.641 3.908 6.863 1 98.31 103 SER A O 1
ATOM 823 N N . PHE A 1 104 ? 12.43 5.621 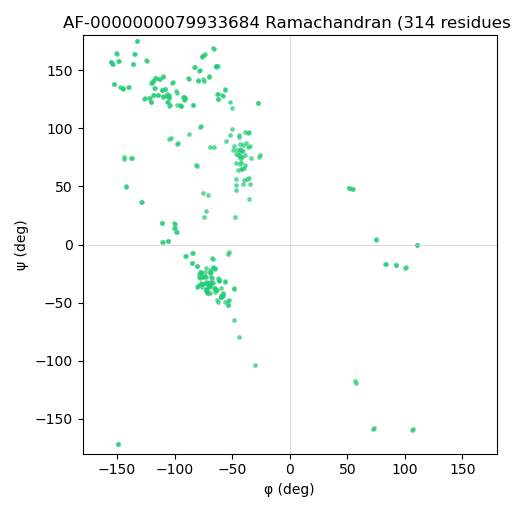6.168 1 98.69 104 PHE A N 1
ATOM 824 C CA . PHE A 1 104 ? 12.016 5.07 4.883 1 98.69 104 PHE A CA 1
ATOM 825 C C . PHE A 1 104 ? 12.492 5.949 3.738 1 98.69 104 PHE A C 1
ATOM 827 O O . PHE A 1 104 ? 12.484 7.176 3.844 1 98.69 104 PHE A O 1
ATOM 834 N N . TYR A 1 105 ? 12.891 5.293 2.643 1 98.88 105 TYR A N 1
ATOM 835 C CA . TYR A 1 105 ? 13.391 6 1.47 1 98.88 105 TYR A CA 1
ATOM 836 C C . TYR A 1 105 ? 12.539 5.691 0.243 1 98.88 105 TYR A C 1
ATOM 838 O O . TYR A 1 105 ? 12.383 4.527 -0.133 1 98.88 105 TYR A O 1
ATOM 846 N N . PHE A 1 106 ? 11.984 6.766 -0.37 1 98.88 106 PHE A N 1
ATOM 847 C CA . PHE A 1 106 ? 11.133 6.605 -1.541 1 98.88 106 PHE A CA 1
ATOM 848 C C . PHE A 1 106 ? 11.719 7.344 -2.74 1 98.88 106 PHE A C 1
ATOM 850 O O . PHE A 1 106 ? 12.242 8.453 -2.6 1 98.88 106 PHE A O 1
ATOM 857 N N . ILE A 1 107 ? 11.625 6.68 -3.914 1 98.94 107 ILE A N 1
ATOM 858 C CA . ILE A 1 107 ? 12.039 7.355 -5.137 1 98.94 107 ILE A CA 1
ATOM 859 C C . ILE A 1 107 ? 11.023 7.09 -6.246 1 98.94 107 ILE A C 1
ATOM 861 O O . ILE A 1 107 ? 10.242 6.137 -6.168 1 98.94 107 ILE A O 1
ATOM 865 N N . SER A 1 108 ? 10.984 8.008 -7.223 1 98.81 108 SER A N 1
ATOM 866 C CA . SER A 1 108 ? 10.289 7.734 -8.477 1 98.81 108 SER A CA 1
ATOM 867 C C . SER A 1 108 ? 11.031 6.691 -9.305 1 98.81 108 SER A C 1
ATOM 869 O O . SER A 1 108 ? 12.258 6.691 -9.352 1 98.81 108 SER A O 1
ATOM 871 N N . GLY A 1 109 ? 10.273 5.867 -10 1 98.12 109 GLY A N 1
ATOM 872 C CA . GLY A 1 109 ? 10.867 4.902 -10.914 1 98.12 109 GLY A CA 1
ATOM 873 C C . GLY A 1 109 ? 11.023 5.434 -12.328 1 98.12 109 GLY A C 1
ATOM 874 O O . GLY A 1 109 ? 11.68 4.805 -13.164 1 98.12 109 GLY A O 1
ATOM 875 N N . ALA A 1 110 ? 10.453 6.566 -12.594 1 97.88 110 ALA A N 1
ATOM 876 C CA . ALA A 1 110 ? 10.539 7.133 -13.945 1 97.88 110 ALA A CA 1
ATOM 877 C C . ALA A 1 110 ? 11.922 7.719 -14.211 1 97.88 110 ALA A C 1
ATOM 879 O O . ALA A 1 110 ? 12.5 8.375 -13.336 1 97.88 110 ALA A O 1
ATOM 880 N N . PHE A 1 111 ? 12.344 7.52 -15.43 1 97.12 111 PHE A N 1
ATOM 881 C CA . PHE A 1 111 ? 13.703 7.914 -15.789 1 97.12 111 PHE A CA 1
ATOM 882 C C . PHE A 1 111 ? 13.906 9.406 -15.562 1 97.12 111 PHE A C 1
ATOM 884 O O . PHE A 1 111 ? 13.094 10.227 -16 1 97.12 111 PHE A O 1
ATOM 891 N N . GLY A 1 112 ? 14.984 9.695 -14.828 1 97.69 112 GLY A N 1
ATOM 892 C CA . GLY A 1 112 ? 15.406 11.078 -14.648 1 97.69 112 GLY A CA 1
ATOM 893 C C . GLY A 1 112 ? 14.656 11.789 -13.539 1 97.69 112 GLY A C 1
ATOM 894 O O . GLY A 1 112 ? 15.109 12.812 -13.031 1 97.69 112 GLY A O 1
ATOM 895 N N . HIS A 1 113 ? 13.5 11.328 -13.016 1 98.69 113 HIS A N 1
ATOM 896 C CA . HIS A 1 113 ? 12.641 12.023 -12.062 1 98.69 113 HIS A CA 1
ATOM 897 C C . HIS A 1 113 ? 13.281 12.062 -10.68 1 98.69 113 HIS A C 1
ATOM 899 O O . HIS A 1 113 ? 13.258 13.102 -10.008 1 98.69 113 HIS A O 1
ATOM 905 N N . CYS A 1 114 ? 13.844 10.984 -10.328 1 98.69 114 CYS A N 1
ATOM 906 C CA . CYS A 1 114 ? 14.516 10.906 -9.031 1 98.69 114 CYS A CA 1
ATOM 907 C C . CYS A 1 114 ? 15.633 11.938 -8.93 1 98.69 114 CYS A C 1
ATOM 909 O O . CYS A 1 114 ? 15.742 12.648 -7.934 1 98.69 114 CYS A O 1
ATOM 911 N N . GLY A 1 115 ? 16.406 12.039 -9.945 1 98.19 115 GLY A N 1
ATOM 912 C CA . GLY A 1 115 ? 17.516 12.969 -9.961 1 98.19 115 GLY A CA 1
ATOM 913 C C . GLY A 1 115 ? 17.078 14.422 -9.906 1 98.19 115 GLY A C 1
ATOM 914 O O . GLY A 1 115 ? 17.859 15.297 -9.508 1 98.19 115 GLY A O 1
ATOM 915 N N . ARG A 1 116 ? 15.883 14.656 -10.273 1 98.38 116 ARG A N 1
ATOM 916 C CA . ARG A 1 116 ? 15.352 16.016 -10.297 1 98.38 116 ARG A CA 1
ATOM 917 C C . ARG A 1 116 ? 14.539 16.312 -9.039 1 98.38 116 ARG A C 1
ATOM 919 O O . ARG A 1 116 ? 13.805 17.297 -8.984 1 98.38 116 ARG A O 1
ATOM 926 N N . GLY A 1 117 ? 14.578 15.453 -8.008 1 98.75 117 GLY A N 1
ATOM 927 C CA . GLY A 1 117 ? 14.047 15.773 -6.695 1 98.75 117 GLY A CA 1
ATOM 928 C C . GLY A 1 117 ? 12.789 14.992 -6.348 1 98.75 117 GLY A C 1
ATOM 929 O O . GLY A 1 117 ? 12.234 15.156 -5.262 1 98.75 117 GLY A O 1
ATOM 930 N N . GLN A 1 118 ? 12.32 14.141 -7.246 1 98.81 118 GLN A N 1
ATOM 931 C CA . GLN A 1 118 ? 11.156 13.32 -6.922 1 98.81 118 GLN A CA 1
ATOM 932 C C . GLN A 1 118 ? 11.547 12.117 -6.078 1 98.81 118 GLN A C 1
ATOM 934 O O . GLN A 1 118 ? 11.461 10.977 -6.539 1 98.81 118 GLN A O 1
ATOM 939 N N . ARG A 1 119 ? 11.953 12.32 -4.93 1 98.88 119 ARG A N 1
ATOM 940 C CA . ARG A 1 119 ? 12.391 11.367 -3.908 1 98.88 119 ARG A CA 1
ATOM 941 C C . ARG A 1 119 ? 12.18 11.938 -2.51 1 98.88 119 ARG A C 1
ATOM 943 O O . ARG A 1 119 ? 12.055 13.156 -2.342 1 98.88 119 ARG A O 1
ATOM 950 N N . MET A 1 120 ? 12.039 11.07 -1.493 1 98.88 120 MET A N 1
ATOM 951 C CA . MET A 1 120 ? 11.617 11.516 -0.17 1 98.88 120 MET A CA 1
ATOM 952 C C . MET A 1 120 ? 12.148 10.586 0.917 1 98.88 120 MET A C 1
ATOM 954 O O . MET A 1 120 ? 12.148 9.367 0.749 1 98.88 120 MET A O 1
ATOM 958 N N . ILE A 1 121 ? 12.594 11.164 1.968 1 98.81 121 ILE A N 1
ATOM 959 C CA . ILE A 1 121 ? 12.93 10.438 3.193 1 98.81 121 ILE A CA 1
ATOM 960 C C . ILE A 1 121 ? 11.844 10.68 4.238 1 98.81 121 ILE A C 1
ATOM 962 O O . ILE A 1 121 ? 11.477 11.82 4.523 1 98.81 121 ILE A O 1
ATOM 966 N N . VAL A 1 122 ? 11.328 9.633 4.758 1 98.62 122 VAL A N 1
ATOM 967 C CA . VAL A 1 122 ? 10.367 9.711 5.848 1 98.62 122 VAL A CA 1
ATOM 968 C C . VAL A 1 122 ? 10.992 9.188 7.137 1 98.62 122 VAL A C 1
ATOM 970 O O . VAL A 1 122 ? 11.484 8.055 7.176 1 98.62 122 VAL A O 1
ATOM 973 N N . LYS A 1 123 ? 10.945 9.953 8.156 1 98.06 123 LYS A N 1
ATOM 974 C CA . LYS A 1 123 ? 11.422 9.539 9.469 1 98.06 123 LYS A CA 1
ATOM 975 C C . LYS A 1 123 ? 10.258 9.25 10.414 1 98.06 123 LYS A C 1
ATOM 977 O O . LYS A 1 123 ? 9.453 10.133 10.703 1 98.06 123 LYS A O 1
ATOM 982 N N . VAL A 1 124 ? 10.258 8.039 10.914 1 97.19 124 VAL A N 1
ATOM 983 C CA . VAL A 1 124 ? 9.156 7.586 11.75 1 97.19 124 VAL A CA 1
ATOM 984 C C . VAL A 1 124 ? 9.617 7.477 13.203 1 97.19 124 VAL A C 1
ATOM 986 O O . VAL A 1 124 ? 10.633 6.84 13.492 1 97.19 124 VAL A O 1
ATOM 989 N N . MET A 1 125 ? 8.773 8.016 14.047 1 94.38 125 MET A N 1
ATOM 990 C CA . MET A 1 125 ? 9.125 8.047 15.461 1 94.38 125 MET A CA 1
ATOM 991 C C . MET A 1 125 ? 8.688 6.766 16.156 1 94.38 125 MET A C 1
ATOM 993 O O . MET A 1 125 ? 7.656 6.188 15.82 1 94.38 125 MET A O 1
ATOM 997 N N . SER A 1 126 ? 9.555 6.281 17.125 1 85.38 126 SER A N 1
ATOM 998 C CA . SER A 1 126 ? 9.18 5.133 17.938 1 85.38 126 SER A CA 1
ATOM 999 C C . SER A 1 126 ? 8.203 5.535 19.047 1 85.38 126 SER A C 1
ATOM 1001 O O . SER A 1 126 ? 8.07 6.719 19.359 1 85.38 126 SER A O 1
ATOM 1003 N N . HIS A 1 127 ? 7.32 4.664 19.484 1 71.94 127 HIS A N 1
ATOM 1004 C CA . HIS A 1 127 ? 6.453 4.941 20.625 1 71.94 127 HIS A CA 1
ATOM 1005 C C . HIS A 1 127 ? 7.246 5.492 21.797 1 71.94 127 HIS A C 1
ATOM 1007 O O . HIS A 1 127 ? 6.738 6.316 22.562 1 71.94 127 HIS A O 1
ATOM 1013 N N . GLN A 1 128 ? 8.477 5.004 22.062 1 59.25 128 GLN A N 1
ATOM 1014 C CA . GLN A 1 128 ? 9.258 5.453 23.219 1 59.25 128 GLN A CA 1
ATOM 1015 C C . GLN A 1 128 ? 9.703 6.902 23.047 1 59.25 128 GLN A C 1
ATOM 1017 O O . GLN A 1 128 ? 9.883 7.617 24.031 1 59.25 128 GLN A O 1
ATOM 1022 N N . ASP A 1 129 ? 9.945 7.273 21.938 1 54.34 129 ASP A N 1
ATOM 1023 C CA . ASP A 1 129 ? 10.508 8.602 21.719 1 54.34 129 ASP A CA 1
ATOM 1024 C C . ASP A 1 129 ? 9.484 9.688 22.047 1 54.34 129 ASP A C 1
ATOM 1026 O O . ASP A 1 129 ? 9.836 10.867 22.172 1 54.34 129 ASP A O 1
ATOM 1030 N N . SER A 1 130 ? 8.242 9.383 22 1 48.25 130 SER A N 1
ATOM 1031 C CA . SER A 1 130 ? 7.324 10.461 22.359 1 48.25 130 SER A CA 1
ATOM 1032 C C . SER A 1 130 ? 7.547 10.93 23.797 1 48.25 130 SER A C 1
ATOM 1034 O O . SER A 1 130 ? 7.141 12.031 24.172 1 48.25 130 SER A O 1
ATOM 1036 N N . ASP A 1 131 ? 7.992 9.938 24.578 1 42.84 131 ASP A N 1
ATOM 1037 C CA . ASP A 1 131 ? 8.023 10.32 25.984 1 42.84 131 ASP A CA 1
ATOM 1038 C C . ASP A 1 131 ? 9.227 11.211 26.297 1 42.84 131 ASP A C 1
ATOM 1040 O O . ASP A 1 131 ? 9.281 11.844 27.344 1 42.84 131 ASP A O 1
ATOM 1044 N N . SER A 1 132 ? 10.297 10.93 25.578 1 41.16 132 SER A N 1
ATOM 1045 C CA . SER A 1 132 ? 11.461 11.5 26.234 1 41.16 132 SER A CA 1
ATOM 1046 C C . SER A 1 132 ? 11.539 13.008 26.031 1 41.16 132 SER A C 1
ATOM 1048 O O . SER A 1 132 ? 12.492 13.656 26.469 1 41.16 132 SER A O 1
ATOM 1050 N N . GLY A 1 133 ? 11 13.531 24.969 1 38.28 133 GLY A N 1
ATOM 1051 C CA . GLY A 1 133 ? 11.305 14.953 24.891 1 38.28 133 GLY A CA 1
ATOM 1052 C C . GLY A 1 133 ? 10.867 15.719 26.125 1 38.28 133 GLY A C 1
ATOM 1053 O O . GLY A 1 133 ? 11.32 16.844 26.359 1 38.28 133 GLY A O 1
ATOM 1054 N N . GLY A 1 134 ? 9.609 15.516 26.531 1 36.53 134 GLY A N 1
ATOM 1055 C CA . GLY A 1 134 ? 9.102 16.594 27.359 1 36.53 134 GLY A CA 1
ATOM 1056 C C . GLY A 1 134 ? 9.688 16.578 28.766 1 36.53 134 GLY A C 1
ATOM 1057 O O . GLY A 1 134 ? 9.008 16.203 29.719 1 36.53 134 GLY A O 1
ATOM 1058 N N . GLY A 1 135 ? 10.836 16 29 1 35.41 135 GLY A N 1
ATOM 1059 C CA . GLY A 1 135 ? 11.195 16.391 30.344 1 35.41 135 GLY A CA 1
ATOM 1060 C C . GLY A 1 135 ? 11.195 17.891 30.562 1 35.41 135 GLY A C 1
ATOM 1061 O O . GLY A 1 135 ? 11.805 18.391 31.516 1 35.41 135 GLY A O 1
ATOM 1062 N N . SER A 1 136 ? 11.039 18.75 29.562 1 32.56 136 SER A N 1
ATOM 1063 C CA . SER A 1 136 ? 11 20.141 30 1 32.56 136 SER A CA 1
ATOM 1064 C C . SER A 1 136 ? 9.977 20.344 31.109 1 32.56 136 SER A C 1
ATOM 1066 O O . SER A 1 136 ? 8.984 19.609 31.188 1 32.56 136 SER A O 1
ATOM 1068 N N . SER A 1 137 ? 10.477 20.891 32.344 1 33.19 137 SER A N 1
ATOM 1069 C CA . SER A 1 137 ? 9.742 21.516 33.438 1 33.19 137 SER A CA 1
ATOM 1070 C C . SER A 1 137 ? 8.562 22.328 32.906 1 33.19 137 SER A C 1
ATOM 1072 O O . SER A 1 137 ? 8.75 23.422 32.375 1 33.19 137 SER A O 1
ATOM 1074 N N . GLY A 1 138 ? 7.965 21.844 31.984 1 28.05 138 GLY A N 1
ATOM 1075 C CA . GLY A 1 138 ? 6.82 22.578 31.469 1 28.05 138 GLY A CA 1
ATOM 1076 C C . GLY A 1 138 ? 5.91 23.125 32.562 1 28.05 138 GLY A C 1
ATOM 1077 O O . GLY A 1 138 ? 5.504 22.375 33.469 1 28.05 138 GLY A O 1
ATOM 1078 N N . SER A 1 139 ? 6.223 24.406 32.938 1 30.3 139 SER A N 1
ATOM 1079 C CA . SER A 1 139 ? 5.301 25.281 33.656 1 30.3 139 SER A CA 1
ATOM 1080 C C . SER A 1 139 ? 3.861 25.062 33.188 1 30.3 139 SER A C 1
ATOM 1082 O O . SER A 1 139 ? 3.58 25.047 32 1 30.3 139 SER A O 1
ATOM 1084 N N . THR A 1 140 ? 3.191 24.234 33.938 1 30.78 140 THR A N 1
ATOM 1085 C CA . THR A 1 140 ? 1.757 23.969 33.906 1 30.78 140 THR A CA 1
ATOM 1086 C C . THR A 1 140 ? 0.977 25.266 33.688 1 30.78 140 THR A C 1
ATOM 1088 O O . THR A 1 140 ? 0.914 26.109 34.562 1 30.78 140 THR A O 1
ATOM 1091 N N . VAL A 1 141 ? 1.349 25.984 32.562 1 29.06 141 VAL A N 1
ATOM 1092 C CA . VAL A 1 141 ? 0.447 27.109 32.344 1 29.06 141 VAL A CA 1
ATOM 1093 C C . VAL A 1 141 ? -1 26.609 32.344 1 29.06 141 VAL A C 1
ATOM 1095 O O . VAL A 1 141 ? -1.33 25.672 31.609 1 29.06 141 VAL A O 1
ATOM 1098 N N . ALA A 1 142 ? -1.609 26.688 33.5 1 29 142 ALA A N 1
ATOM 1099 C CA . ALA A 1 142 ? -3.049 26.594 33.719 1 29 142 ALA A CA 1
ATOM 1100 C C . ALA A 1 142 ? -3.828 27.359 32.656 1 29 142 ALA A C 1
ATOM 1102 O O . ALA A 1 142 ? -3.754 28.578 32.594 1 29 142 ALA A O 1
ATOM 1103 N N . VAL A 1 143 ? -3.734 26.922 31.422 1 28.02 143 VAL A N 1
ATOM 1104 C CA . VAL A 1 143 ? -4.617 27.625 30.484 1 28.02 143 VAL A CA 1
ATOM 1105 C C . VAL A 1 143 ? -6.059 27.547 30.984 1 28.02 143 VAL A C 1
ATOM 1107 O O . VAL A 1 143 ? -6.574 26.469 31.266 1 28.02 143 VAL A O 1
ATOM 1110 N N . LEU A 1 144 ? -6.371 28.547 31.781 1 28 144 LEU A N 1
ATOM 1111 C CA . LEU A 1 144 ? -7.738 28.891 32.156 1 28 144 LEU A CA 1
ATOM 1112 C C . LEU A 1 144 ? -8.656 28.875 30.938 1 28 144 LEU A C 1
ATOM 1114 O O . LEU A 1 144 ? -8.469 29.656 30 1 28 144 LEU A O 1
ATOM 1118 N N . SER A 1 145 ? -8.797 27.719 30.391 1 27.03 145 SER A N 1
ATOM 1119 C CA . SER A 1 145 ? -9.867 27.703 29.391 1 27.03 145 SER A CA 1
ATOM 1120 C C . SER A 1 145 ? -11.094 28.453 29.891 1 27.03 145 SER A C 1
ATOM 1122 O O . SER A 1 145 ? -11.703 28.062 30.891 1 27.03 145 SER A O 1
ATOM 1124 N N . PHE A 1 146 ? -11.039 29.75 29.75 1 29.08 146 PHE A N 1
ATOM 1125 C CA . PHE A 1 146 ? -12.211 30.625 29.797 1 29.08 146 PHE A CA 1
ATOM 1126 C C . PHE A 1 146 ? -13.336 30.062 28.938 1 29.08 146 PHE A C 1
ATOM 1128 O O . PHE A 1 146 ? -13.25 30.062 27.703 1 29.08 146 PHE A O 1
ATOM 1135 N N . GLY A 1 147 ? -13.773 28.875 29.156 1 29.72 147 GLY A N 1
ATOM 1136 C CA . GLY A 1 147 ? -15.047 28.516 28.547 1 29.72 147 GLY A CA 1
ATOM 1137 C C . GLY A 1 147 ? -16.078 29.641 28.625 1 29.72 147 GLY A C 1
ATOM 1138 O O . GLY A 1 147 ? -16.516 30.016 29.703 1 29.72 147 GLY A O 1
ATOM 1139 N N . THR A 1 148 ? -15.836 30.625 27.75 1 31.31 148 THR A N 1
ATOM 1140 C CA . THR A 1 148 ? -16.891 31.594 27.484 1 31.31 148 THR A CA 1
ATOM 1141 C C . THR A 1 148 ? -18.234 30.891 27.297 1 31.31 148 THR A C 1
ATOM 1143 O O . THR A 1 148 ? -18.391 30.062 26.406 1 31.31 148 THR A O 1
ATOM 1146 N N . LEU A 1 149 ? -18.859 30.469 28.391 1 30.66 149 LEU A N 1
ATOM 1147 C CA . LEU A 1 149 ? -20.281 30.188 28.391 1 30.66 149 LEU A CA 1
ATOM 1148 C C . LEU A 1 149 ? -21.062 31.25 27.625 1 30.66 149 LEU A C 1
ATOM 1150 O O . LEU A 1 149 ? -21.109 32.406 28.047 1 30.66 149 LEU A O 1
ATOM 1154 N N . ILE A 1 150 ? -20.797 31.312 26.281 1 31.22 150 ILE A N 1
ATOM 1155 C CA . ILE A 1 150 ? -21.719 32.156 25.547 1 31.22 150 ILE A CA 1
ATOM 1156 C C . ILE A 1 150 ? -23.156 31.906 26 1 31.22 150 ILE A C 1
ATOM 1158 O O . ILE A 1 150 ? -23.641 30.781 25.906 1 31.22 150 ILE A O 1
ATOM 1162 N N . ALA A 1 151 ? -23.547 32.594 27.031 1 28.72 151 ALA A N 1
ATOM 1163 C CA . ALA A 1 151 ? -24.906 32.781 27.5 1 28.72 151 ALA A CA 1
ATOM 1164 C C . ALA A 1 151 ? -25.875 33 26.344 1 28.72 151 ALA A C 1
ATOM 1166 O O . ALA A 1 151 ? -25.672 33.875 25.516 1 28.72 151 ALA A O 1
ATOM 1167 N N . GLN A 1 152 ? -26.391 31.875 25.75 1 30.41 152 GLN A N 1
ATOM 1168 C CA . GLN A 1 152 ? -27.609 32 24.953 1 30.41 152 GLN A CA 1
ATOM 1169 C C . GLN A 1 152 ? -28.531 33.062 25.531 1 30.41 152 GLN A C 1
ATOM 1171 O O . GLN A 1 152 ? -29.016 32.938 26.672 1 30.41 152 GLN A O 1
ATOM 1176 N N . PHE A 1 153 ? -28.125 34.281 25.312 1 27.55 153 PHE A N 1
ATOM 1177 C CA . PHE A 1 153 ? -29.078 35.344 25.578 1 27.55 153 PHE A CA 1
ATOM 1178 C C . PHE A 1 153 ? -30.438 35.031 24.938 1 27.55 153 PHE A C 1
ATOM 1180 O O . PHE A 1 153 ? -30.516 34.875 23.719 1 27.55 153 PHE A O 1
ATOM 1187 N N . ALA A 1 154 ? -31.297 34.25 25.641 1 28.91 154 ALA A N 1
ATOM 1188 C CA . ALA A 1 154 ? -32.75 34.219 25.375 1 28.91 154 ALA A CA 1
ATOM 1189 C C . ALA A 1 154 ? -33.281 35.625 25.172 1 28.91 154 ALA A C 1
ATOM 1191 O O . ALA A 1 154 ? -33.344 36.406 26.125 1 28.91 154 ALA A O 1
ATOM 1192 N N . LEU A 1 155 ? -32.844 36.219 24 1 29.47 155 LEU A N 1
ATOM 1193 C CA . LEU A 1 155 ? -33.688 37.375 23.703 1 29.47 155 LEU A CA 1
ATOM 1194 C C . LEU A 1 155 ? -35.156 37.062 23.906 1 29.47 155 LEU A C 1
ATOM 1196 O O . LEU A 1 155 ? -35.688 36.125 23.266 1 29.47 155 LEU A O 1
ATOM 1200 N N . LYS A 1 156 ? -35.719 37.375 25.141 1 32.22 156 LYS A N 1
ATOM 1201 C CA . LYS A 1 156 ? -37.125 37.688 25.484 1 32.22 156 LYS A CA 1
ATOM 1202 C C . LYS A 1 156 ? -37.781 38.531 24.406 1 32.22 156 LYS A C 1
ATOM 1204 O O . LYS A 1 156 ? -37.312 39.625 24.109 1 32.22 156 LYS A O 1
ATOM 1209 N N . TYR A 1 157 ? -38.562 37.906 23.422 1 28.33 157 TYR A N 1
ATOM 1210 C CA . TYR A 1 157 ? -39.594 38.5 22.578 1 28.33 157 TYR A CA 1
ATOM 1211 C C . TYR A 1 157 ? -40.281 39.656 23.281 1 28.33 157 TYR A C 1
ATOM 1213 O O . TYR A 1 157 ? -40.344 40.781 22.734 1 28.33 157 TYR A O 1
ATOM 1221 N N . LEU A 1 158 ? -41.625 39.438 23.844 1 23.03 158 LEU A N 1
ATOM 1222 C CA . LEU A 1 158 ? -42.938 40.031 23.547 1 23.03 158 LEU A CA 1
ATOM 1223 C C . LEU A 1 158 ? -43.156 41.281 24.359 1 23.03 158 LEU A C 1
ATOM 1225 O O . LEU A 1 158 ? -43.156 41.219 25.594 1 23.03 158 LEU A O 1
ATOM 1229 N N . PHE A 1 159 ? -42.812 42.531 23.703 1 20.06 159 PHE A N 1
ATOM 1230 C CA . PHE A 1 159 ? -43.969 43.406 23.547 1 20.06 159 PHE A CA 1
ATOM 1231 C C . PHE A 1 159 ? -45.125 42.688 22.875 1 20.06 159 PHE A C 1
ATOM 1233 O O . PHE A 1 159 ? -44.906 41.844 22 1 20.06 159 PHE A O 1
ATOM 1240 N N . MET B 1 1 ? -41.688 20.188 31.391 1 43.62 1 MET B N 1
ATOM 1241 C CA . MET B 1 1 ? -41.312 18.797 31.156 1 43.62 1 MET B CA 1
ATOM 1242 C C . MET B 1 1 ? -40.906 18.578 29.703 1 43.62 1 MET B C 1
ATOM 1244 O O . MET B 1 1 ? -40.312 17.547 29.359 1 43.62 1 MET B O 1
ATOM 1248 N N . ALA B 1 2 ? -41.344 19.422 28.781 1 59.16 2 ALA B N 1
ATOM 1249 C CA . ALA B 1 2 ? -41.156 19.203 27.344 1 59.16 2 ALA B CA 1
ATOM 1250 C C . ALA B 1 2 ? -39.75 19.547 26.922 1 59.16 2 ALA B C 1
ATOM 1252 O O . ALA B 1 2 ? -39.219 18.984 25.953 1 59.16 2 ALA B O 1
ATOM 1253 N N . SER B 1 3 ? -39.062 20.406 27.688 1 63.16 3 SER B N 1
ATOM 1254 C CA . SER B 1 3 ? -37.812 20.953 27.188 1 63.16 3 SER B CA 1
ATOM 1255 C C . SER B 1 3 ? -36.656 19.953 27.328 1 63.16 3 SER B C 1
ATOM 1257 O O . SER B 1 3 ? -35.75 19.922 26.5 1 63.16 3 SER B O 1
ATOM 1259 N N . HIS B 1 4 ? -36.875 19.109 28.359 1 62.47 4 HIS B N 1
ATOM 1260 C CA . HIS B 1 4 ? -35.781 18.172 28.594 1 62.47 4 HIS B CA 1
ATOM 1261 C C . HIS B 1 4 ? -35.781 17.047 27.547 1 62.47 4 HIS B C 1
ATOM 1263 O O . HIS B 1 4 ? -34.719 16.531 27.172 1 62.47 4 HIS B O 1
ATOM 1269 N N . TYR B 1 5 ? -36.969 16.781 27.047 1 61.75 5 TYR B N 1
ATOM 1270 C CA . TYR B 1 5 ? -37.062 15.727 26.047 1 61.75 5 TYR B CA 1
ATOM 1271 C C . TYR B 1 5 ? -36.5 16.188 24.719 1 61.75 5 TYR B C 1
ATOM 1273 O O . TYR B 1 5 ? -35.875 15.383 24 1 61.75 5 TYR B O 1
ATOM 1281 N N . MET B 1 6 ? -36.562 17.516 24.484 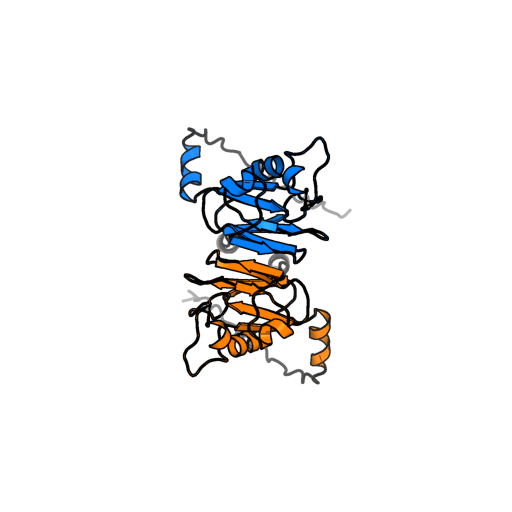1 58.25 6 MET B N 1
ATOM 1282 C CA . MET B 1 6 ? -36.094 18.016 23.203 1 58.25 6 MET B CA 1
ATOM 1283 C C . MET B 1 6 ? -34.562 18.031 23.172 1 58.25 6 MET B C 1
ATOM 1285 O O . MET B 1 6 ? -33.938 17.781 22.125 1 58.25 6 MET B O 1
ATOM 1289 N N . MET B 1 7 ? -33.969 18.297 24.328 1 55.81 7 MET B N 1
ATOM 1290 C CA . MET B 1 7 ? -32.531 18.328 24.359 1 55.81 7 MET B CA 1
ATOM 1291 C C . MET B 1 7 ? -31.953 16.922 24.219 1 55.81 7 MET B C 1
ATOM 1293 O O . MET B 1 7 ? -30.938 16.719 23.547 1 55.81 7 MET B O 1
ATOM 1297 N N . LEU B 1 8 ? -32.656 15.969 24.797 1 53.22 8 LEU B N 1
ATOM 1298 C CA . LEU B 1 8 ? -32.188 14.594 24.656 1 53.22 8 LEU B CA 1
ATOM 1299 C C . LEU B 1 8 ? -32.312 14.117 23.219 1 53.22 8 LEU B C 1
ATOM 1301 O O . LEU B 1 8 ? -31.422 13.406 22.734 1 53.22 8 LEU B O 1
ATOM 1305 N N . LEU B 1 9 ? -33.281 14.602 22.562 1 53.78 9 LEU B N 1
ATOM 1306 C CA . LEU B 1 9 ? -33.438 14.195 21.172 1 53.78 9 LEU B CA 1
ATOM 1307 C C . LEU B 1 9 ? -32.375 14.828 20.281 1 53.78 9 LEU B C 1
ATOM 1309 O O . LEU B 1 9 ? -31.859 14.188 19.359 1 53.78 9 LEU B O 1
ATOM 1313 N N . LEU B 1 10 ? -31.953 16.047 20.656 1 52.88 10 LEU B N 1
ATOM 1314 C CA . LEU B 1 10 ? -30.953 16.703 19.828 1 52.88 10 LEU B CA 1
ATOM 1315 C C . LEU B 1 10 ? -29.594 16.047 20 1 52.88 10 LEU B C 1
ATOM 1317 O O . LEU B 1 10 ? -28.844 15.875 19.016 1 52.88 10 LEU B O 1
ATOM 1321 N N . VAL B 1 11 ? -29.297 15.656 21.25 1 51.53 11 VAL B N 1
ATOM 1322 C CA . VAL B 1 11 ? -28.016 14.992 21.484 1 51.53 11 VAL B CA 1
ATOM 1323 C C . VAL B 1 11 ? -28.047 13.602 20.844 1 51.53 11 VAL B C 1
ATOM 1325 O O . VAL B 1 11 ? -27.031 13.148 20.297 1 51.53 11 VAL B O 1
ATOM 1328 N N . SER B 1 12 ? -29.234 12.961 20.906 1 52 12 SER B N 1
ATOM 1329 C CA . SER B 1 12 ? -29.312 11.656 20.25 1 52 12 SER B CA 1
ATOM 1330 C C . SER B 1 12 ? -29.141 11.773 18.75 1 52 12 SER B C 1
ATOM 1332 O O . SER B 1 12 ? -28.531 10.906 18.125 1 52 12 SER B O 1
ATOM 1334 N N . LEU B 1 13 ? -29.688 12.852 18.125 1 50.16 13 LEU B N 1
ATOM 1335 C CA . LEU B 1 13 ? -29.562 13 16.688 1 50.16 13 LEU B CA 1
ATOM 1336 C C . LEU B 1 13 ? -28.141 13.352 16.281 1 50.16 13 LEU B C 1
ATOM 1338 O O . LEU B 1 13 ? -27.688 12.984 15.203 1 50.16 13 LEU B O 1
ATOM 1342 N N . SER B 1 14 ? -27.547 14.227 17.062 1 48.12 14 SER B N 1
ATOM 1343 C CA . SER B 1 14 ? -26.172 14.547 16.703 1 48.12 14 SER B CA 1
ATOM 1344 C C . SER B 1 14 ? -25.281 13.312 16.766 1 48.12 14 SER B C 1
ATOM 1346 O O . SER B 1 14 ? -24.266 13.242 16.094 1 48.12 14 SER B O 1
ATOM 1348 N N . ALA B 1 15 ? -25.656 12.398 17.719 1 47.78 15 ALA B N 1
ATOM 1349 C CA . ALA B 1 15 ? -24.828 11.203 17.859 1 47.78 15 ALA B CA 1
ATOM 1350 C C . ALA B 1 15 ? -24.953 10.297 16.641 1 47.78 15 ALA B C 1
ATOM 1352 O O . ALA B 1 15 ? -24.047 9.531 16.328 1 47.78 15 ALA B O 1
ATOM 1353 N N . PHE B 1 16 ? -26.156 10.383 15.961 1 46.09 16 PHE B N 1
ATOM 1354 C CA . PHE B 1 16 ? -26.297 9.445 14.852 1 46.09 16 PHE B CA 1
ATOM 1355 C C . PHE B 1 16 ? -25.438 9.883 13.672 1 46.09 16 PHE B C 1
ATOM 1357 O O . PHE B 1 16 ? -25.438 9.242 12.617 1 46.09 16 PHE B O 1
ATOM 1364 N N . HIS B 1 17 ? -25.094 11.227 13.578 1 42.91 17 HIS B N 1
ATOM 1365 C CA . HIS B 1 17 ? -24.469 11.664 12.328 1 42.91 17 HIS B CA 1
ATOM 1366 C C . HIS B 1 17 ? -23.328 10.734 11.922 1 42.91 17 HIS B C 1
ATOM 1368 O O . HIS B 1 17 ? -23.125 10.492 10.734 1 42.91 17 HIS B O 1
ATOM 1374 N N . LEU B 1 18 ? -22.25 10.625 12.633 1 41.59 18 LEU B N 1
ATOM 1375 C CA . LEU B 1 18 ? -21 10.352 11.914 1 41.59 18 LEU B CA 1
ATOM 1376 C C . LEU B 1 18 ? -21 8.922 11.383 1 41.59 18 LEU B C 1
ATOM 1378 O O . LEU B 1 18 ? -20.547 8 12.07 1 41.59 18 LEU B O 1
ATOM 1382 N N . LEU B 1 19 ? -22.109 8.484 10.836 1 43.25 19 LEU B N 1
ATOM 1383 C CA . LEU B 1 19 ? -21.875 7.281 10.055 1 43.25 19 LEU B CA 1
ATOM 1384 C C . LEU B 1 19 ? -20.656 7.445 9.156 1 43.25 19 LEU B C 1
ATOM 1386 O O . LEU B 1 19 ? -20.734 8.078 8.094 1 43.25 19 LEU B O 1
ATOM 1390 N N . SER B 1 20 ? -19.531 7.84 9.57 1 43.94 20 SER B N 1
ATOM 1391 C CA . SER B 1 20 ? -18.25 7.852 8.875 1 43.94 20 SER B CA 1
ATOM 1392 C C . SER B 1 20 ? -18.094 6.625 7.98 1 43.94 20 SER B C 1
ATOM 1394 O O . SER B 1 20 ? -18.359 5.504 8.414 1 43.94 20 SER B O 1
ATOM 1396 N N . VAL B 1 21 ? -18.656 6.664 6.672 1 49.81 21 VAL B N 1
ATOM 1397 C CA . VAL B 1 21 ? -18.234 5.648 5.719 1 49.81 21 VAL B CA 1
ATOM 1398 C C . VAL B 1 21 ? -16.828 5.152 6.094 1 49.81 21 VAL B C 1
ATOM 1400 O O . VAL B 1 21 ? -15.859 5.906 6.02 1 49.81 21 VAL B O 1
ATOM 1403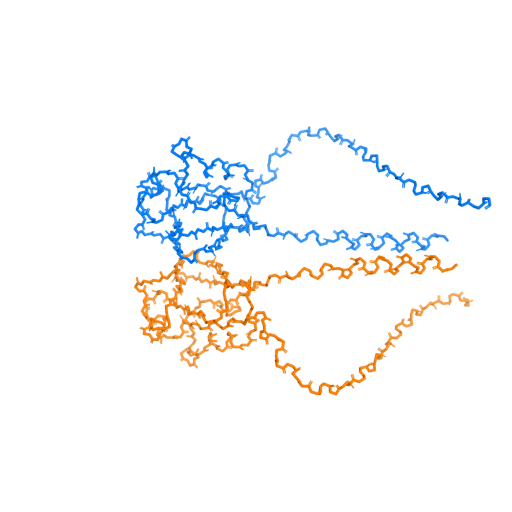 N N . SER B 1 22 ? -16.719 4.309 7.094 1 55.34 22 SER B N 1
ATOM 1404 C CA . SER B 1 22 ? -15.477 3.797 7.668 1 55.34 22 SER B CA 1
ATOM 1405 C C . SER B 1 22 ? -14.766 2.857 6.699 1 55.34 22 SER B C 1
ATOM 1407 O O . SER B 1 22 ? -15.367 1.913 6.188 1 55.34 22 SER B O 1
ATOM 1409 N N . SER B 1 23 ? -13.93 3.357 5.684 1 64.56 23 SER B N 1
ATOM 1410 C CA . SER B 1 23 ? -12.984 2.43 5.066 1 64.56 23 SER B CA 1
ATOM 1411 C C . SER B 1 23 ? -12.594 1.315 6.031 1 64.56 23 SER B C 1
ATOM 1413 O O . SER B 1 23 ? -12.43 1.553 7.23 1 64.56 23 SER B O 1
ATOM 1415 N N . TYR B 1 24 ? -12.883 0.085 5.52 1 80.56 24 TYR B N 1
ATOM 1416 C CA . TYR B 1 24 ? -12.594 -1.108 6.305 1 80.56 24 TYR B CA 1
ATOM 1417 C C . TYR B 1 24 ? -11.281 -1.742 5.879 1 80.56 24 TYR B C 1
ATOM 1419 O O . TYR B 1 24 ? -10.938 -1.737 4.691 1 80.56 24 TYR B O 1
ATOM 1427 N N . GLU B 1 25 ? -10.453 -2.061 6.727 1 87.69 25 GLU B N 1
ATOM 1428 C CA . GLU B 1 25 ? -9.25 -2.846 6.477 1 87.69 25 GLU B CA 1
ATOM 1429 C C . GLU B 1 25 ? -9.469 -4.316 6.824 1 87.69 25 GLU B C 1
ATOM 1431 O O . GLU B 1 25 ? -9.852 -4.645 7.945 1 87.69 25 GLU B O 1
ATOM 1436 N N . LEU B 1 26 ? -9.312 -5.156 5.852 1 94.5 26 LEU B N 1
ATOM 1437 C CA . LEU B 1 26 ? -9.477 -6.594 6.035 1 94.5 26 LEU B CA 1
ATOM 1438 C C . LEU B 1 26 ? -8.141 -7.316 5.922 1 94.5 26 LEU B C 1
ATOM 1440 O O . LEU B 1 26 ? -7.387 -7.09 4.973 1 94.5 26 LEU B O 1
ATOM 1444 N N . GLN B 1 27 ? -7.891 -8.219 6.906 1 96.44 27 GLN B N 1
ATOM 1445 C CA . GLN B 1 27 ? -6.688 -9.039 6.836 1 96.44 27 GLN B CA 1
ATOM 1446 C C . GLN B 1 27 ? -6.914 -10.273 5.957 1 96.44 27 GLN B C 1
ATOM 1448 O O . GLN B 1 27 ? -7.762 -11.109 6.262 1 96.44 27 GLN B O 1
ATOM 1453 N N . VAL B 1 28 ? -6.164 -10.406 4.93 1 98.44 28 VAL B N 1
ATOM 1454 C CA . VAL B 1 28 ? -6.277 -11.531 4.004 1 98.44 28 VAL B CA 1
ATOM 1455 C C . VAL B 1 28 ? -5.961 -12.836 4.734 1 98.44 28 VAL B C 1
ATOM 1457 O O . VAL B 1 28 ? -4.941 -12.938 5.418 1 98.44 28 VAL B O 1
ATOM 1460 N N . GLY B 1 29 ? -6.875 -13.82 4.566 1 97.88 29 GLY B N 1
ATOM 1461 C CA . GLY B 1 29 ? -6.668 -15.125 5.172 1 97.88 29 GLY B CA 1
ATOM 1462 C C . GLY B 1 29 ? -6.91 -15.141 6.668 1 97.88 29 GLY B C 1
ATOM 1463 O O . GLY B 1 29 ? -6.609 -16.125 7.344 1 97.88 29 GLY B O 1
ATOM 1464 N N . ASP B 1 30 ? -7.328 -14.102 7.289 1 95.5 30 ASP B N 1
ATOM 1465 C CA . ASP B 1 30 ? -7.617 -13.969 8.711 1 95.5 30 ASP B CA 1
ATOM 1466 C C . ASP B 1 30 ? -6.395 -14.32 9.555 1 95.5 30 ASP B C 1
ATOM 1468 O O . ASP B 1 30 ? -5.309 -13.773 9.344 1 95.5 30 ASP B O 1
ATOM 1472 N N . THR B 1 31 ? -6.504 -15.305 10.375 1 94.31 31 THR B N 1
ATOM 1473 C CA . THR B 1 31 ? -5.414 -15.633 11.289 1 94.31 31 THR B CA 1
ATOM 1474 C C . THR B 1 31 ? -4.289 -16.359 10.555 1 94.31 31 THR B C 1
ATOM 1476 O O . THR B 1 31 ? -3.133 -16.312 10.984 1 94.31 31 THR B O 1
ATOM 1479 N N . ASN B 1 32 ? -4.578 -17.016 9.445 1 95.75 32 ASN B N 1
ATOM 1480 C CA . ASN B 1 32 ? -3.561 -17.734 8.688 1 95.75 32 ASN B CA 1
ATOM 1481 C C . ASN B 1 32 ? -2.607 -16.781 7.977 1 95.75 32 ASN B C 1
ATOM 1483 O O . ASN B 1 32 ? -1.427 -17.094 7.801 1 95.75 32 ASN B O 1
ATOM 1487 N N . GLY B 1 33 ? -3.146 -15.633 7.566 1 98.25 33 GLY B N 1
ATOM 1488 C CA . GLY B 1 33 ? -2.35 -14.695 6.789 1 98.25 33 GLY B CA 1
ATOM 1489 C C . GLY B 1 33 ? -2.096 -15.164 5.367 1 98.25 33 GLY B C 1
ATOM 1490 O O . GLY B 1 33 ? -2.914 -15.883 4.789 1 98.25 33 GLY B O 1
ATOM 1491 N N . TRP B 1 34 ? -1.074 -14.648 4.715 1 98.75 34 TRP B N 1
ATOM 1492 C CA . TRP B 1 34 ? -0.683 -14.953 3.344 1 98.75 34 TRP B CA 1
ATOM 1493 C C . TRP B 1 34 ? 0.421 -16 3.311 1 98.75 34 TRP B C 1
ATOM 1495 O O . TRP B 1 34 ? 1.607 -15.672 3.355 1 98.75 34 TRP B O 1
ATOM 1505 N N . VAL B 1 35 ? 0.053 -17.281 3.311 1 98.56 35 VAL B N 1
ATOM 1506 C CA . VAL B 1 35 ? 0.936 -18.438 3.322 1 98.56 35 VAL B CA 1
ATOM 1507 C C . VAL B 1 35 ? 0.443 -19.469 2.312 1 98.56 35 VAL B C 1
ATOM 1509 O O . VAL B 1 35 ? -0.69 -19.391 1.833 1 98.56 35 VAL B O 1
ATOM 1512 N N . VAL B 1 36 ? 1.351 -20.406 1.993 1 98.44 36 VAL B N 1
ATOM 1513 C CA . VAL B 1 36 ? 0.916 -21.5 1.127 1 98.44 36 VAL B CA 1
ATOM 1514 C C . VAL B 1 36 ? -0.188 -22.297 1.816 1 98.44 36 VAL B C 1
ATOM 1516 O O . VAL B 1 36 ? -0.012 -22.766 2.945 1 98.44 36 VAL B O 1
ATOM 1519 N N . PRO B 1 37 ? -1.343 -22.453 1.146 1 98.12 37 PRO B N 1
ATOM 1520 C CA . PRO B 1 37 ? -2.404 -23.266 1.747 1 98.12 37 PRO B CA 1
ATOM 1521 C C . PRO B 1 37 ? -2.027 -24.734 1.863 1 98.12 37 PRO B C 1
ATOM 1523 O O . PRO B 1 37 ? -1.05 -25.172 1.254 1 98.12 37 PRO B O 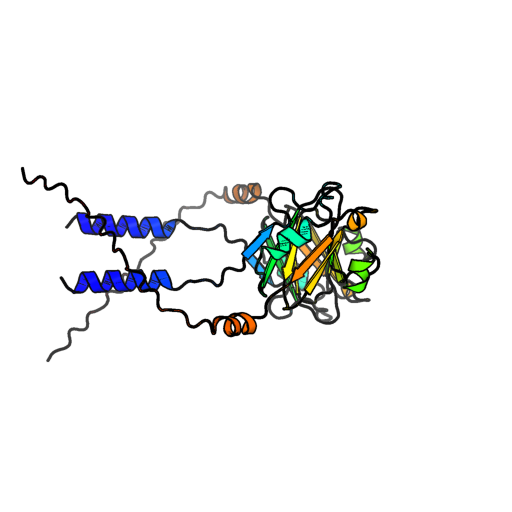1
ATOM 1526 N N . ALA B 1 38 ? -2.902 -25.391 2.631 1 96.25 38 ALA B N 1
ATOM 1527 C CA . ALA B 1 38 ? -2.734 -26.844 2.736 1 96.25 38 ALA B CA 1
ATOM 1528 C C . ALA B 1 38 ? -2.953 -27.516 1.387 1 96.25 38 ALA B C 1
ATOM 1530 O O . ALA B 1 38 ? -3.695 -27.016 0.544 1 96.25 38 ALA B O 1
ATOM 1531 N N . VAL B 1 39 ? -2.338 -28.688 1.19 1 91.94 39 VAL B N 1
ATOM 1532 C CA . VAL B 1 39 ? -2.309 -29.391 -0.086 1 91.94 39 VAL B CA 1
ATOM 1533 C C . VAL B 1 39 ? -3.736 -29.641 -0.567 1 91.94 39 VAL B C 1
ATOM 1535 O O . VAL B 1 39 ? -4.023 -29.531 -1.763 1 91.94 39 VAL B O 1
ATOM 1538 N N . ASN B 1 40 ? -4.652 -29.812 0.206 1 93 40 ASN B N 1
ATOM 1539 C CA . ASN B 1 40 ? -6.02 -30.109 -0.199 1 93 40 ASN B CA 1
ATOM 1540 C C . ASN B 1 40 ? -6.914 -28.875 -0.148 1 93 40 ASN B C 1
ATOM 1542 O O . ASN B 1 40 ? -8.141 -29 -0.236 1 93 40 ASN B O 1
ATOM 1546 N N . ASP B 1 41 ? -6.316 -27.672 -0.133 1 95.88 41 ASP B N 1
ATOM 1547 C CA . ASP B 1 41 ? -7.129 -26.469 0.006 1 95.88 41 ASP B CA 1
ATOM 1548 C C . ASP B 1 41 ? -6.582 -25.328 -0.858 1 95.88 41 ASP B C 1
ATOM 1550 O O . ASP B 1 41 ? -6.406 -24.203 -0.381 1 95.88 41 ASP B O 1
ATOM 1554 N N . SER B 1 42 ? -6.309 -25.672 -2.205 1 95.06 42 SER B N 1
ATOM 1555 C CA . SER B 1 42 ? -5.688 -24.719 -3.115 1 95.06 42 SER B CA 1
ATOM 1556 C C . SER B 1 42 ? -6.621 -23.547 -3.402 1 95.06 42 SER B C 1
ATOM 1558 O O . SER B 1 42 ? -6.191 -22.531 -3.941 1 95.06 42 SER B O 1
ATOM 1560 N N . LYS B 1 43 ? -7.926 -23.688 -3.012 1 97.44 43 LYS B N 1
ATOM 1561 C CA . LYS B 1 43 ? -8.875 -22.609 -3.287 1 97.44 43 LYS B CA 1
ATOM 1562 C C . LYS B 1 43 ? -9.094 -21.75 -2.051 1 97.44 43 LYS B C 1
ATOM 1564 O O . LYS B 1 43 ? -9.969 -20.875 -2.047 1 97.44 43 LYS B O 1
ATOM 1569 N N . PHE B 1 44 ? -8.289 -21.859 -1.087 1 98.12 44 PHE B N 1
ATOM 1570 C CA . PHE B 1 44 ? -8.469 -21.234 0.223 1 98.12 44 PHE B CA 1
ATOM 1571 C C . PHE B 1 44 ? -8.695 -19.734 0.088 1 98.12 44 PHE B C 1
ATOM 1573 O O . PHE B 1 44 ? -9.672 -19.203 0.613 1 98.12 44 PHE B O 1
ATOM 1580 N N . TYR B 1 45 ? -7.871 -19.016 -0.597 1 98.75 45 TYR B N 1
ATOM 1581 C CA . TYR B 1 45 ? -7.926 -17.562 -0.649 1 98.75 45 TYR B CA 1
ATOM 1582 C C . TYR B 1 45 ? -9.109 -17.094 -1.484 1 98.75 45 TYR B C 1
ATOM 1584 O O . TYR B 1 45 ? -9.758 -16.094 -1.152 1 98.75 45 TYR B O 1
ATOM 1592 N N . ASN B 1 46 ? -9.359 -17.766 -2.545 1 98.5 46 ASN B N 1
ATOM 1593 C CA . ASN B 1 46 ? -10.523 -17.391 -3.338 1 98.5 46 ASN B CA 1
ATOM 1594 C C . ASN B 1 46 ? -11.828 -17.609 -2.57 1 98.5 46 ASN B C 1
ATOM 1596 O O . ASN B 1 46 ? -12.773 -16.828 -2.691 1 98.5 46 ASN B O 1
ATOM 1600 N N . ASP B 1 47 ? -11.891 -18.688 -1.798 1 97.94 47 ASP B N 1
ATOM 1601 C CA . ASP B 1 47 ? -13.047 -18.922 -0.932 1 97.94 47 ASP B CA 1
ATOM 1602 C C . ASP B 1 47 ? -13.172 -17.812 0.116 1 97.94 47 ASP B C 1
ATOM 1604 O O . ASP B 1 47 ? -14.258 -17.266 0.334 1 97.94 47 ASP B O 1
ATOM 1608 N N . TRP B 1 48 ? -12.109 -17.484 0.802 1 98 48 TRP B N 1
ATOM 1609 C CA . TRP B 1 48 ? -12.078 -16.391 1.766 1 98 48 TRP B CA 1
ATOM 1610 C C . TRP B 1 48 ? -12.586 -15.094 1.135 1 98 48 TRP B C 1
ATOM 1612 O O . TRP B 1 48 ? -13.391 -14.383 1.733 1 98 48 TRP B O 1
ATOM 1622 N N . ALA B 1 49 ? -12.07 -14.719 -0.121 1 98.06 49 ALA B N 1
ATOM 1623 C CA . ALA B 1 49 ? -12.43 -13.484 -0.805 1 98.06 49 ALA B CA 1
ATOM 1624 C C . ALA B 1 49 ? -13.914 -13.469 -1.161 1 98.06 49 ALA B C 1
ATOM 1626 O O . ALA B 1 49 ? -14.578 -12.43 -1.064 1 98.06 49 ALA B O 1
ATOM 1627 N N . SER B 1 50 ? -14.383 -14.609 -1.56 1 96.81 50 SER B N 1
ATOM 1628 C CA . SER B 1 50 ? -15.766 -14.695 -2.012 1 96.81 50 SER B CA 1
ATOM 1629 C C . SER B 1 50 ? -16.734 -14.445 -0.861 1 96.81 50 SER B C 1
ATOM 1631 O O . SER B 1 50 ? -17.906 -14.117 -1.087 1 96.81 50 SER B O 1
ATOM 1633 N N . GLU B 1 51 ? -16.344 -14.57 0.35 1 95.81 51 GLU B N 1
ATOM 1634 C CA . GLU B 1 51 ? -17.188 -14.375 1.523 1 95.81 51 GLU B CA 1
ATOM 1635 C C . GLU B 1 51 ? -17.25 -12.898 1.917 1 95.81 51 GLU B C 1
ATOM 1637 O O . GLU B 1 51 ? -18.031 -12.523 2.795 1 95.81 51 GLU B O 1
ATOM 1642 N N . ASN B 1 52 ? -16.469 -12.172 1.273 1 94 52 ASN B N 1
ATOM 1643 C CA . ASN B 1 52 ? -16.406 -10.742 1.589 1 94 52 ASN B CA 1
ATOM 1644 C C . ASN B 1 52 ? -17 -9.891 0.468 1 94 52 ASN B C 1
ATOM 1646 O O . ASN B 1 52 ? -16.875 -10.242 -0.708 1 94 52 ASN B O 1
ATOM 1650 N N . ARG B 1 53 ? -17.688 -8.766 0.882 1 91.56 53 ARG B N 1
ATOM 1651 C CA . ARG B 1 53 ? -18.219 -7.805 -0.08 1 91.56 53 ARG B CA 1
ATOM 1652 C C . ARG B 1 53 ? -17.344 -6.551 -0.134 1 91.56 53 ARG B C 1
ATOM 1654 O O . ARG B 1 53 ? -17.656 -5.539 0.5 1 91.56 53 ARG B O 1
ATOM 1661 N N . PHE B 1 54 ? -16.422 -6.633 -1.033 1 95.31 54 PHE B N 1
ATOM 1662 C CA . PHE B 1 54 ? -15.453 -5.543 -1.139 1 95.31 54 PHE B CA 1
ATOM 1663 C C . PHE B 1 54 ? -16.047 -4.367 -1.91 1 95.31 54 PHE B C 1
ATOM 1665 O O . PHE B 1 54 ? -16.703 -4.559 -2.928 1 95.31 54 PHE B O 1
ATOM 1672 N N . ARG B 1 55 ? -15.719 -3.174 -1.41 1 93.19 55 ARG B N 1
ATOM 1673 C CA . ARG B 1 55 ? -16.141 -1.934 -2.055 1 93.19 55 ARG B CA 1
ATOM 1674 C C . ARG B 1 55 ? -14.938 -1.053 -2.379 1 93.19 55 ARG B C 1
ATOM 1676 O O . ARG B 1 55 ? -13.867 -1.21 -1.787 1 93.19 55 ARG B O 1
ATOM 1683 N N . VAL B 1 56 ? -15.227 -0.196 -3.336 1 92.56 56 VAL B N 1
ATOM 1684 C CA . VAL B 1 56 ? -14.18 0.762 -3.67 1 92.56 56 VAL B CA 1
ATOM 1685 C C . VAL B 1 56 ? -13.773 1.538 -2.42 1 92.56 56 VAL B C 1
ATOM 1687 O O . VAL B 1 56 ? -14.625 2.008 -1.666 1 92.56 56 VAL B O 1
ATOM 1690 N N . GLY B 1 57 ? -12.484 1.662 -2.191 1 88.75 57 GLY B N 1
ATOM 1691 C CA . GLY B 1 57 ? -11.992 2.385 -1.03 1 88.75 57 GLY B CA 1
ATOM 1692 C C . GLY B 1 57 ? -11.562 1.473 0.105 1 88.75 57 GLY B C 1
ATOM 1693 O O . GLY B 1 57 ? -10.828 1.89 1.002 1 88.75 57 GLY B O 1
ATOM 1694 N N . ASP B 1 58 ? -12.016 0.239 0.111 1 91.75 58 ASP B N 1
ATOM 1695 C CA . ASP B 1 58 ? -11.57 -0.723 1.117 1 91.75 58 ASP B CA 1
ATOM 1696 C C . ASP B 1 58 ? -10.078 -1.002 0.994 1 91.75 58 ASP B C 1
ATOM 1698 O O . ASP B 1 58 ? -9.492 -0.821 -0.076 1 91.75 58 ASP B O 1
ATOM 1702 N N . THR B 1 59 ? -9.516 -1.392 2.145 1 93.25 59 THR B N 1
ATOM 1703 C CA . THR B 1 59 ? -8.109 -1.79 2.168 1 93.25 59 THR B CA 1
ATOM 1704 C C . THR B 1 59 ? -7.969 -3.244 2.604 1 93.25 59 THR B C 1
ATOM 1706 O O . THR B 1 59 ? -8.695 -3.707 3.486 1 93.25 59 THR B O 1
ATOM 1709 N N . ILE B 1 60 ? -6.992 -3.918 1.906 1 97 60 ILE B N 1
ATOM 1710 C CA . ILE B 1 60 ? -6.66 -5.266 2.35 1 97 60 ILE B CA 1
ATOM 1711 C C . ILE B 1 60 ? -5.203 -5.312 2.811 1 97 60 ILE B C 1
ATOM 1713 O O . ILE B 1 60 ? -4.348 -4.621 2.256 1 97 60 ILE B O 1
ATOM 1717 N N . ARG B 1 61 ? -5.023 -6.117 3.873 1 96.81 61 ARG B N 1
ATOM 1718 C CA . ARG B 1 61 ? -3.697 -6.266 4.461 1 96.81 61 ARG B CA 1
ATOM 1719 C C . ARG B 1 61 ? -3.18 -7.691 4.289 1 96.81 61 ARG B C 1
ATOM 1721 O O . ARG B 1 61 ? -3.906 -8.656 4.543 1 96.81 61 ARG B O 1
ATOM 1728 N N . PHE B 1 62 ? -1.927 -7.832 3.752 1 98.31 62 PHE B N 1
ATOM 1729 C CA . PHE B 1 62 ? -1.229 -9.109 3.66 1 98.31 62 PHE B CA 1
ATOM 1730 C C . PHE B 1 62 ? -0.132 -9.203 4.715 1 98.31 62 PHE B C 1
ATOM 1732 O O . PHE B 1 62 ? 0.791 -8.383 4.73 1 98.31 62 PHE B O 1
ATOM 1739 N N . LYS B 1 63 ? -0.26 -10.18 5.566 1 97.94 63 LYS B N 1
ATOM 1740 C CA . LYS B 1 63 ? 0.823 -10.508 6.488 1 97.94 63 LYS B CA 1
ATOM 1741 C C . LYS B 1 63 ? 1.529 -11.797 6.07 1 97.94 63 LYS B C 1
ATOM 1743 O O . LYS B 1 63 ? 0.878 -12.805 5.785 1 97.94 63 LYS B O 1
ATOM 1748 N N . TYR B 1 64 ? 2.836 -11.742 5.953 1 98.19 64 TYR B N 1
ATOM 1749 C CA . TYR B 1 64 ? 3.584 -12.906 5.484 1 98.19 64 TYR B CA 1
ATOM 1750 C C . TYR B 1 64 ? 5.027 -12.859 5.977 1 98.19 64 TYR B C 1
ATOM 1752 O O . TYR B 1 64 ? 5.512 -11.805 6.402 1 98.19 64 TYR B O 1
ATOM 1760 N N . VAL B 1 65 ? 5.609 -13.992 6.023 1 96.81 65 VAL B N 1
ATOM 1761 C CA . VAL B 1 65 ? 7.02 -14.148 6.359 1 96.81 65 VAL B CA 1
ATOM 1762 C C . VAL B 1 65 ? 7.766 -14.773 5.18 1 96.81 65 VAL B C 1
ATOM 1764 O O . VAL B 1 65 ? 7.344 -15.805 4.648 1 96.81 65 VAL B O 1
ATOM 1767 N N . LYS B 1 66 ? 8.93 -14.117 4.727 1 95.75 66 LYS B N 1
ATOM 1768 C CA . LYS B 1 66 ? 9.781 -14.625 3.656 1 95.75 66 LYS B CA 1
ATOM 1769 C C . LYS B 1 66 ? 8.977 -14.883 2.387 1 95.75 66 LYS B C 1
ATOM 1771 O O . LYS B 1 66 ? 9.07 -15.961 1.796 1 95.75 66 LYS B O 1
ATOM 1776 N N . ASP B 1 67 ? 8.195 -13.945 2.029 1 98.31 67 ASP B N 1
ATOM 1777 C CA . ASP B 1 67 ? 7.348 -13.992 0.841 1 98.31 67 ASP B CA 1
ATOM 1778 C C . ASP B 1 67 ? 7.137 -12.594 0.262 1 98.31 67 ASP B C 1
ATOM 1780 O O . ASP B 1 67 ? 7.875 -11.664 0.589 1 98.31 67 ASP B O 1
ATOM 1784 N N . SER B 1 68 ? 6.238 -12.492 -0.728 1 98.62 68 SER B N 1
ATOM 1785 C CA . SER B 1 68 ? 5.863 -11.219 -1.343 1 98.62 68 SER B CA 1
ATOM 1786 C C . SER B 1 68 ? 4.43 -11.258 -1.858 1 98.62 68 SER B C 1
ATOM 1788 O O . SER B 1 68 ? 3.789 -12.312 -1.854 1 98.62 68 SER B O 1
ATOM 1790 N N . VAL B 1 69 ? 3.943 -10.047 -2.127 1 98.75 69 VAL B N 1
ATOM 1791 C CA . VAL B 1 69 ? 2.631 -9.891 -2.744 1 98.75 69 VAL B CA 1
ATOM 1792 C C . VAL B 1 69 ? 2.764 -9.109 -4.051 1 98.75 69 VAL B C 1
ATOM 1794 O O . VAL B 1 69 ? 3.406 -8.062 -4.094 1 98.75 69 VAL B O 1
ATOM 1797 N N . LEU B 1 70 ? 2.254 -9.68 -5.086 1 98.75 70 LEU B N 1
ATOM 1798 C CA . LEU B 1 70 ? 2.197 -9.016 -6.383 1 98.75 70 LEU B CA 1
ATOM 1799 C C . LEU B 1 70 ? 0.752 -8.828 -6.836 1 98.75 70 LEU B C 1
ATOM 1801 O O . LEU B 1 70 ? -0.075 -9.727 -6.672 1 98.75 70 LEU B O 1
ATOM 1805 N N . GLU B 1 71 ? 0.389 -7.684 -7.332 1 98.81 71 GLU B N 1
ATOM 1806 C CA . GLU B 1 71 ? -0.805 -7.531 -8.156 1 98.81 71 GLU B CA 1
ATOM 1807 C C . GLU B 1 71 ? -0.473 -7.672 -9.641 1 98.81 71 GLU B C 1
ATOM 1809 O O . GLU B 1 71 ? 0.427 -7 -10.148 1 98.81 71 GLU B O 1
ATOM 1814 N N . VAL B 1 72 ? -1.226 -8.578 -10.305 1 98.69 72 VAL B N 1
ATOM 1815 C CA . VAL B 1 72 ? -0.896 -8.93 -11.68 1 98.69 72 VAL B CA 1
ATOM 1816 C C . VAL B 1 72 ? -2.158 -8.891 -12.539 1 98.69 72 VAL B C 1
ATOM 1818 O O . VAL B 1 72 ? -3.25 -8.617 -12.039 1 98.69 72 VAL B O 1
ATOM 1821 N N . THR B 1 73 ? -1.948 -9.094 -13.859 1 98.25 73 THR B N 1
ATOM 1822 C CA . THR B 1 73 ? -3.076 -9.219 -14.781 1 98.25 73 THR B CA 1
ATOM 1823 C C . THR B 1 73 ? -3.768 -10.57 -14.609 1 98.25 73 THR B C 1
ATOM 1825 O O . THR B 1 73 ? -3.205 -11.492 -14.008 1 98.25 73 THR B O 1
ATOM 1828 N N . GLU B 1 74 ? -4.969 -10.648 -15.148 1 98.56 74 GLU B N 1
ATOM 1829 C CA . GLU B 1 74 ? -5.688 -11.922 -15.117 1 98.56 74 GLU B CA 1
ATOM 1830 C C . GLU B 1 74 ? -4.891 -13.023 -15.812 1 98.56 74 GLU B C 1
ATOM 1832 O O . GLU B 1 74 ? -4.812 -14.148 -15.312 1 98.56 74 GLU B O 1
ATOM 1837 N N . ALA B 1 75 ? -4.312 -12.727 -16.938 1 98.56 75 ALA B N 1
ATOM 1838 C CA . ALA B 1 75 ? -3.514 -13.695 -17.688 1 98.56 75 ALA B CA 1
ATOM 1839 C C . ALA B 1 75 ? -2.34 -14.195 -16.859 1 98.56 75 ALA B C 1
ATOM 1841 O O . ALA B 1 75 ? -2.074 -15.398 -16.812 1 98.56 75 ALA B O 1
ATOM 1842 N N . ASP B 1 76 ? -1.668 -13.32 -16.203 1 98.75 76 ASP B N 1
ATOM 1843 C CA . ASP B 1 76 ? -0.514 -13.68 -15.383 1 98.75 76 ASP B CA 1
ATOM 1844 C C . ASP B 1 76 ? -0.94 -14.477 -14.156 1 98.75 76 ASP B C 1
ATOM 1846 O O . ASP B 1 76 ? -0.216 -15.367 -13.703 1 98.75 76 ASP B O 1
ATOM 1850 N N . TYR B 1 77 ? -2.1 -14.109 -13.656 1 98.62 77 TYR B N 1
ATOM 1851 C CA . TYR B 1 77 ? -2.666 -14.852 -12.539 1 98.62 77 TYR B CA 1
ATOM 1852 C C . TYR B 1 77 ? -2.855 -16.328 -12.898 1 98.62 77 TYR B C 1
ATOM 1854 O O . TYR B 1 77 ? -2.482 -17.203 -12.125 1 98.62 77 TYR B O 1
ATOM 1862 N N . LYS B 1 78 ? -3.359 -16.594 -14.039 1 98.5 78 LYS B N 1
ATOM 1863 C CA . LYS B 1 78 ? -3.684 -17.953 -14.469 1 98.5 78 LYS B CA 1
ATOM 1864 C C . LYS B 1 78 ? -2.416 -18.766 -14.695 1 98.5 78 LYS B C 1
ATOM 1866 O O . LYS B 1 78 ? -2.418 -19.984 -14.508 1 98.5 78 LYS B O 1
ATOM 1871 N N . LYS B 1 79 ? -1.364 -18.062 -14.961 1 98.44 79 LYS B N 1
ATOM 1872 C CA . LYS B 1 79 ? -0.13 -18.766 -15.312 1 98.44 79 LYS B CA 1
ATOM 1873 C C . LYS B 1 79 ? 0.909 -18.641 -14.203 1 98.44 79 LYS B C 1
ATOM 1875 O O . LYS B 1 79 ? 2.039 -19.109 -14.344 1 98.44 79 LYS B O 1
ATOM 1880 N N . CYS B 1 80 ? 0.574 -18.016 -13.148 1 98.69 80 CYS B N 1
ATOM 1881 C CA . CYS B 1 80 ? 1.516 -17.703 -12.078 1 98.69 80 CYS B CA 1
ATOM 1882 C C . CYS B 1 80 ? 2.754 -17.016 -12.625 1 98.69 80 CYS B C 1
ATOM 1884 O O . CYS B 1 80 ? 3.881 -17.391 -12.305 1 98.69 80 CYS B O 1
ATOM 1886 N N . ASN B 1 81 ? 2.514 -15.992 -13.461 1 98.44 81 ASN B N 1
ATOM 1887 C CA . ASN B 1 81 ? 3.58 -15.172 -14.023 1 98.44 81 ASN B CA 1
ATOM 1888 C C . ASN B 1 81 ? 3.826 -13.922 -13.188 1 98.44 81 ASN B C 1
ATOM 1890 O O . ASN B 1 81 ? 2.941 -13.07 -13.055 1 98.44 81 ASN B O 1
ATOM 1894 N N . SER B 1 82 ? 5.051 -13.758 -12.633 1 97 82 SER B N 1
ATOM 1895 C CA . SER B 1 82 ? 5.363 -12.68 -11.703 1 97 82 SER B CA 1
ATOM 1896 C C . SER B 1 82 ? 6.316 -11.672 -12.328 1 97 82 SER B C 1
ATOM 1898 O O . SER B 1 82 ? 6.902 -10.844 -11.625 1 97 82 SER B O 1
ATOM 1900 N N . THR B 1 83 ? 6.492 -11.594 -13.586 1 95.56 83 THR B N 1
ATOM 1901 C CA . THR B 1 83 ? 7.582 -10.875 -14.242 1 95.56 83 THR B CA 1
ATOM 1902 C C . THR B 1 83 ? 7.289 -9.383 -14.297 1 95.56 83 THR B C 1
ATOM 1904 O O . THR B 1 83 ? 8.203 -8.562 -14.172 1 95.56 83 THR B O 1
ATOM 1907 N N . HIS B 1 84 ? 6.09 -8.922 -14.477 1 93.69 84 HIS B N 1
ATOM 1908 C CA . HIS B 1 84 ? 5.793 -7.496 -14.617 1 93.69 84 HIS B CA 1
ATOM 1909 C C . HIS B 1 84 ? 4.547 -7.109 -13.828 1 93.69 84 HIS B C 1
ATOM 1911 O O . HIS B 1 84 ? 3.535 -6.715 -14.414 1 93.69 84 HIS B O 1
ATOM 1917 N N . PRO B 1 85 ? 4.711 -7.055 -12.57 1 97.12 85 PRO B N 1
ATOM 1918 C CA . PRO B 1 85 ? 3.545 -6.688 -11.766 1 97.12 85 PRO B CA 1
ATOM 1919 C C . PRO B 1 85 ? 3.326 -5.18 -11.695 1 97.12 85 PRO B C 1
ATOM 1921 O O . PRO B 1 85 ? 4.277 -4.406 -11.844 1 97.12 85 PRO B O 1
ATOM 1924 N N . SER B 1 86 ? 2.109 -4.773 -11.5 1 97.19 86 SER B N 1
ATOM 1925 C CA . SER B 1 86 ? 1.812 -3.363 -11.281 1 97.19 86 SER B CA 1
ATOM 1926 C C . SER B 1 86 ? 2.078 -2.963 -9.836 1 97.19 86 SER B C 1
ATOM 1928 O O . SER B 1 86 ? 2.125 -1.774 -9.508 1 97.19 86 SER B O 1
ATOM 1930 N N . PHE B 1 87 ? 2.131 -3.932 -9.062 1 98.19 87 PHE B N 1
ATOM 1931 C CA . PHE B 1 87 ? 2.393 -3.758 -7.641 1 98.19 87 PHE B CA 1
ATOM 1932 C C . PHE B 1 87 ? 3.229 -4.91 -7.102 1 98.19 87 PHE B C 1
ATOM 1934 O O . PHE B 1 87 ? 2.996 -6.07 -7.449 1 98.19 87 PHE B O 1
ATOM 1941 N N . PHE B 1 88 ? 4.262 -4.621 -6.332 1 98.25 88 PHE B N 1
ATOM 1942 C CA . PHE B 1 88 ? 5.117 -5.59 -5.66 1 98.25 88 PHE B CA 1
ATOM 1943 C C . PHE B 1 88 ? 5.465 -5.121 -4.25 1 98.25 88 PHE B C 1
ATOM 1945 O O . PHE B 1 88 ? 5.75 -3.939 -4.039 1 98.25 88 PHE B O 1
ATOM 1952 N N . SER B 1 89 ? 5.379 -6.027 -3.277 1 98.31 89 SER B N 1
ATOM 1953 C CA . SER B 1 89 ? 5.816 -5.73 -1.918 1 98.31 89 SER B CA 1
ATOM 1954 C C . SER B 1 89 ? 6.406 -6.965 -1.243 1 98.31 89 SER B C 1
ATOM 1956 O O . SER B 1 89 ? 5.855 -8.062 -1.357 1 98.31 89 SER B O 1
ATOM 1958 N N . ASN B 1 90 ? 7.484 -6.801 -0.616 1 97.38 90 ASN B N 1
ATOM 1959 C CA . ASN B 1 90 ? 8.055 -7.859 0.204 1 97.38 90 ASN B CA 1
ATOM 1960 C C . ASN B 1 90 ? 8.383 -7.367 1.611 1 97.38 90 ASN B C 1
ATOM 1962 O O . ASN B 1 90 ? 9.344 -7.828 2.227 1 97.38 90 ASN B O 1
ATOM 1966 N N . THR B 1 91 ? 7.531 -6.484 2.162 1 94.38 91 THR B N 1
ATOM 1967 C CA . THR B 1 91 ? 7.77 -5.84 3.449 1 94.38 91 THR B CA 1
ATOM 1968 C C . THR B 1 91 ? 7.293 -6.73 4.594 1 94.38 91 THR B C 1
ATOM 1970 O O . THR B 1 91 ? 7.637 -6.492 5.754 1 94.38 91 THR B O 1
ATOM 1973 N N . GLY B 1 92 ? 6.504 -7.711 4.305 1 96.44 92 GLY B N 1
ATOM 1974 C CA . GLY B 1 92 ? 5.965 -8.586 5.332 1 96.44 92 GLY B CA 1
ATOM 1975 C C . GLY B 1 92 ? 4.617 -8.125 5.859 1 96.44 92 GLY B C 1
ATOM 1976 O O . GLY B 1 92 ? 3.936 -8.867 6.566 1 96.44 92 GLY B O 1
ATOM 1977 N N . ASN B 1 93 ? 4.262 -6.906 5.645 1 95.12 93 ASN B N 1
ATOM 1978 C CA . ASN B 1 93 ? 3.027 -6.273 6.09 1 95.12 93 ASN B CA 1
ATOM 1979 C C . ASN B 1 93 ? 2.504 -5.277 5.055 1 95.12 93 ASN B C 1
ATOM 1981 O O . ASN B 1 93 ? 2.502 -4.07 5.293 1 95.12 93 ASN B O 1
ATOM 1985 N N . THR B 1 94 ? 1.951 -5.785 4.012 1 96.69 94 THR B N 1
ATOM 1986 C CA . THR B 1 94 ? 1.565 -4.996 2.848 1 96.69 94 THR B CA 1
ATOM 1987 C C . THR B 1 94 ? 0.12 -4.523 2.971 1 96.69 94 THR B C 1
ATOM 1989 O O . THR B 1 94 ? -0.776 -5.316 3.262 1 96.69 94 THR B O 1
ATOM 1992 N N . VAL B 1 95 ? -0.122 -3.242 2.828 1 95.44 95 VAL B N 1
ATOM 1993 C CA . VAL B 1 95 ? -1.467 -2.684 2.738 1 95.44 95 VAL B CA 1
ATOM 1994 C C . VAL B 1 95 ? -1.754 -2.254 1.301 1 95.44 95 VAL B C 1
ATOM 1996 O O . VAL B 1 95 ? -0.934 -1.581 0.672 1 95.44 95 VAL B O 1
ATOM 1999 N N . PHE B 1 96 ? -2.885 -2.678 0.746 1 97 96 PHE B N 1
ATOM 2000 C CA . PHE B 1 96 ? -3.293 -2.365 -0.619 1 97 96 PHE B CA 1
ATOM 2001 C C . PHE B 1 96 ? -4.691 -1.766 -0.642 1 97 96 PHE B C 1
ATOM 2003 O O . PHE B 1 96 ? -5.637 -2.355 -0.109 1 97 96 PHE B O 1
ATOM 2010 N N . LYS B 1 97 ? -4.863 -0.633 -1.209 1 93.44 97 LYS B N 1
ATOM 2011 C CA . LYS B 1 97 ? -6.168 0.006 -1.336 1 93.44 97 LYS B CA 1
ATOM 2012 C C . LYS B 1 97 ? -6.848 -0.39 -2.643 1 93.44 97 LYS B C 1
ATOM 2014 O O . LYS B 1 97 ? -6.266 -0.25 -3.721 1 93.44 97 LYS B O 1
ATOM 2019 N N . LEU B 1 98 ? -8.047 -0.893 -2.5 1 95.62 98 LEU B N 1
ATOM 2020 C CA . LEU B 1 98 ? -8.875 -1.198 -3.66 1 95.62 98 LEU B CA 1
ATOM 2021 C C . LEU B 1 98 ? -9.508 0.07 -4.227 1 95.62 98 LEU B C 1
ATOM 2023 O O . LEU B 1 98 ? -10.578 0.49 -3.775 1 95.62 98 LEU B O 1
ATOM 2027 N N . ASP B 1 99 ? -8.914 0.554 -5.309 1 91.75 99 ASP B N 1
ATOM 2028 C CA . ASP B 1 99 ? -9.211 1.932 -5.684 1 91.75 99 ASP B CA 1
ATOM 2029 C C . ASP B 1 99 ? -10.141 1.98 -6.895 1 91.75 99 ASP B C 1
ATOM 2031 O O . ASP B 1 99 ? -10.352 3.045 -7.48 1 91.75 99 ASP B O 1
ATOM 2035 N N . ARG B 1 100 ? -10.539 0.842 -7.32 1 94 100 ARG B N 1
ATOM 2036 C CA . ARG B 1 100 ? -11.453 0.771 -8.453 1 94 100 ARG B CA 1
ATOM 2037 C C . ARG B 1 100 ? -12.367 -0.449 -8.344 1 94 100 ARG B C 1
ATOM 2039 O O . ARG B 1 100 ? -12.055 -1.399 -7.625 1 94 100 ARG B O 1
ATOM 2046 N N . SER B 1 101 ? -13.508 -0.337 -9.055 1 96.5 101 SER B N 1
ATOM 2047 C CA . SER B 1 101 ? -14.375 -1.506 -9.141 1 96.5 101 SER B CA 1
ATOM 2048 C C . SER B 1 101 ? -13.82 -2.539 -10.117 1 96.5 101 SER B C 1
ATOM 2050 O O . SER B 1 101 ? -12.938 -2.229 -10.922 1 96.5 101 SER B O 1
ATOM 2052 N N . GLY B 1 102 ? -14.297 -3.744 -9.992 1 97.44 102 GLY B N 1
ATOM 2053 C CA . GLY B 1 102 ? -13.828 -4.82 -10.852 1 97.44 102 GLY B CA 1
ATOM 2054 C C . GLY B 1 102 ? -12.938 -5.812 -10.125 1 97.44 102 GLY B C 1
ATOM 2055 O O . GLY B 1 102 ? -12.938 -5.871 -8.898 1 97.44 102 GLY B O 1
ATOM 2056 N N . SER B 1 103 ? -12.125 -6.562 -10.898 1 98.25 103 SER B N 1
ATOM 2057 C CA . SER B 1 103 ? -11.344 -7.645 -10.312 1 98.25 103 SER B CA 1
ATOM 2058 C C . SER B 1 103 ? -9.891 -7.23 -10.117 1 98.25 103 SER B C 1
ATOM 2060 O O . SER B 1 103 ? -9.312 -6.547 -10.961 1 98.25 103 SER B O 1
ATOM 2062 N N . PHE B 1 104 ? -9.375 -7.613 -9.031 1 98.69 104 PHE B N 1
ATOM 2063 C CA . PHE B 1 104 ? -7.941 -7.578 -8.742 1 98.69 104 PHE B CA 1
ATOM 2064 C C . PHE B 1 104 ? -7.379 -8.984 -8.617 1 98.69 104 PHE B C 1
ATOM 2066 O O . PHE B 1 104 ? -8.031 -9.875 -8.07 1 98.69 104 PHE B O 1
ATOM 2073 N N . TYR B 1 105 ? -6.148 -9.164 -9.125 1 98.88 105 TYR B N 1
ATOM 2074 C CA . TYR B 1 105 ? -5.488 -10.461 -9.086 1 98.88 105 TYR B CA 1
ATOM 2075 C C . TYR B 1 105 ? -4.176 -10.391 -8.32 1 98.88 105 TYR B C 1
ATOM 2077 O O . TYR B 1 105 ? -3.299 -9.586 -8.656 1 98.88 105 TYR B O 1
ATOM 2085 N N . PHE B 1 106 ? -4.07 -11.242 -7.262 1 98.88 106 PHE B N 1
ATOM 2086 C CA . PHE B 1 106 ? -2.873 -11.258 -6.43 1 98.88 106 PHE B CA 1
ATOM 2087 C C . PHE B 1 106 ? -2.213 -12.633 -6.453 1 98.88 106 PHE B C 1
ATOM 2089 O O . PHE B 1 106 ? -2.896 -13.656 -6.43 1 98.88 106 PHE B O 1
ATOM 2096 N N . ILE B 1 107 ? -0.854 -12.602 -6.531 1 98.94 107 ILE B N 1
ATOM 2097 C CA . ILE B 1 107 ? -0.124 -13.859 -6.441 1 98.94 107 ILE B CA 1
ATOM 2098 C C . ILE B 1 107 ? 1.084 -13.688 -5.523 1 98.94 107 ILE B C 1
ATOM 2100 O O . ILE B 1 107 ? 1.529 -12.57 -5.273 1 98.94 107 ILE B O 1
ATOM 2104 N N . SER B 1 108 ? 1.537 -14.812 -4.941 1 98.81 108 SER B N 1
ATOM 2105 C CA . SER B 1 108 ? 2.842 -14.852 -4.285 1 98.81 108 SER B CA 1
ATOM 2106 C C . SER B 1 108 ? 3.973 -14.773 -5.305 1 98.81 108 SER B C 1
ATOM 2108 O O . SER B 1 108 ? 3.889 -15.359 -6.383 1 98.81 108 SER B O 1
ATOM 2110 N N . GLY B 1 109 ? 5.035 -14.102 -4.922 1 98.12 109 GLY B N 1
ATOM 2111 C CA . GLY B 1 109 ? 6.219 -14.047 -5.766 1 98.12 109 GLY B CA 1
ATOM 2112 C C . GLY B 1 109 ? 7.199 -15.172 -5.484 1 98.12 109 GLY B C 1
ATOM 2113 O O . GLY B 1 109 ? 8.156 -15.367 -6.238 1 98.12 109 GLY B O 1
ATOM 2114 N N . ALA B 1 110 ? 6.988 -15.898 -4.438 1 97.81 110 ALA B N 1
ATOM 2115 C CA . ALA B 1 110 ? 7.902 -16.984 -4.082 1 97.81 110 ALA B CA 1
ATOM 2116 C C . ALA B 1 110 ? 7.715 -18.188 -5 1 97.81 110 ALA B C 1
ATOM 2118 O O . ALA B 1 110 ? 6.586 -18.562 -5.328 1 97.81 110 ALA B O 1
ATOM 2119 N N . PHE B 1 111 ? 8.844 -18.766 -5.332 1 96.88 111 PHE B N 1
ATOM 2120 C CA . PHE B 1 111 ? 8.836 -19.844 -6.309 1 96.88 111 PHE B CA 1
ATOM 2121 C C . PHE B 1 111 ? 7.934 -20.984 -5.84 1 96.88 111 PHE B C 1
ATOM 2123 O O . PHE B 1 111 ? 8.031 -21.438 -4.695 1 96.88 111 PHE B O 1
ATOM 2130 N N . GLY B 1 112 ? 7.031 -21.375 -6.73 1 97.56 112 GLY B N 1
ATOM 2131 C CA . GLY B 1 112 ? 6.195 -22.547 -6.5 1 97.56 112 GLY B CA 1
ATOM 2132 C C . GLY B 1 112 ? 4.973 -22.25 -5.656 1 97.56 112 GLY B C 1
ATOM 2133 O O . GLY B 1 112 ? 4.012 -23.016 -5.648 1 97.56 112 GLY B O 1
ATOM 2134 N N . HIS B 1 113 ? 4.848 -21.141 -4.898 1 98.62 113 HIS B N 1
ATOM 2135 C CA . HIS B 1 113 ? 3.781 -20.844 -3.947 1 98.62 113 HIS B CA 1
ATOM 2136 C C . HIS B 1 113 ? 2.469 -20.547 -4.668 1 98.62 113 HIS B C 1
ATOM 2138 O O . HIS B 1 113 ? 1.409 -21.031 -4.258 1 98.62 113 HIS B O 1
ATOM 2144 N N . CYS B 1 114 ? 2.594 -19.812 -5.711 1 98.62 114 CYS B N 1
ATOM 2145 C CA . CYS B 1 114 ? 1.415 -19.484 -6.5 1 98.62 114 CYS B CA 1
ATOM 2146 C C . CYS B 1 114 ? 0.74 -20.734 -7.035 1 98.62 114 CYS B C 1
ATOM 2148 O O . CYS B 1 114 ? -0.48 -20.875 -6.938 1 98.62 114 CYS B O 1
ATOM 2150 N N . GLY B 1 115 ? 1.514 -21.641 -7.555 1 98.12 115 GLY B N 1
ATOM 2151 C CA . GLY B 1 115 ? 0.981 -22.859 -8.117 1 98.12 115 GLY B CA 1
ATOM 2152 C C . GLY B 1 115 ? 0.316 -23.75 -7.078 1 98.12 115 GLY B C 1
ATOM 2153 O O . GLY B 1 115 ? -0.514 -24.594 -7.418 1 98.12 115 GLY B O 1
ATOM 2154 N N . ARG B 1 116 ? 0.662 -23.531 -5.859 1 98.31 116 ARG B N 1
ATOM 2155 C CA . ARG B 1 116 ? 0.119 -24.344 -4.77 1 98.31 116 ARG B CA 1
ATOM 2156 C C . ARG B 1 116 ? -1.036 -23.625 -4.078 1 98.31 116 ARG B C 1
ATOM 2158 O O . ARG B 1 116 ? -1.463 -24.031 -2.994 1 98.31 116 ARG B O 1
ATOM 2165 N N . GLY B 1 117 ? -1.551 -22.531 -4.637 1 98.75 117 GLY B N 1
ATOM 2166 C CA . GLY B 1 117 ? -2.805 -21.953 -4.195 1 98.75 117 GLY B CA 1
ATOM 2167 C C . GLY B 1 117 ? -2.623 -20.625 -3.484 1 98.75 117 GLY B C 1
ATOM 2168 O O . GLY B 1 117 ? -3.6 -20 -3.061 1 98.75 117 GLY B O 1
ATOM 2169 N N . GLN B 1 118 ? -1.398 -20.141 -3.338 1 98.81 118 GLN B N 1
ATOM 2170 C CA . GLN B 1 118 ? -1.188 -18.844 -2.723 1 98.81 118 GLN B CA 1
ATOM 2171 C C . GLN B 1 118 ? -1.419 -17.719 -3.729 1 98.81 118 GLN B C 1
ATOM 2173 O O . GLN B 1 118 ? -0.479 -17.016 -4.109 1 98.81 118 GLN B O 1
ATOM 2178 N N . ARG B 1 119 ? -2.572 -17.531 -4.133 1 98.88 119 ARG B N 1
ATOM 2179 C CA . ARG B 1 119 ? -3.088 -16.547 -5.074 1 98.88 119 ARG B CA 1
ATOM 2180 C C . ARG B 1 119 ? -4.562 -16.25 -4.816 1 98.88 119 ARG B C 1
ATOM 2182 O O . ARG B 1 119 ? -5.254 -17.047 -4.176 1 98.88 119 ARG B O 1
ATOM 2189 N N . MET B 1 120 ? -5.047 -15.07 -5.211 1 98.88 120 MET B N 1
ATOM 2190 C CA . MET B 1 120 ? -6.375 -14.625 -4.805 1 98.88 120 MET B CA 1
ATOM 2191 C C . MET B 1 120 ? -6.969 -13.664 -5.832 1 98.88 120 MET B C 1
ATOM 2193 O O . MET B 1 120 ? -6.266 -12.805 -6.363 1 98.88 120 MET B O 1
ATOM 2197 N N . ILE B 1 121 ? -8.203 -13.828 -6.098 1 98.81 121 ILE B N 1
ATOM 2198 C CA . ILE B 1 121 ? -8.992 -12.883 -6.879 1 98.81 121 ILE B CA 1
ATOM 2199 C C . ILE B 1 121 ? -9.914 -12.094 -5.949 1 98.81 121 ILE B C 1
ATOM 2201 O O . ILE B 1 121 ? -10.648 -12.68 -5.148 1 98.81 121 ILE B O 1
ATOM 2205 N N . VAL B 1 122 ? -9.836 -10.836 -6.035 1 98.62 122 VAL B N 1
ATOM 2206 C CA . VAL B 1 122 ? -10.742 -9.961 -5.289 1 98.62 122 VAL B CA 1
ATOM 2207 C C . VAL B 1 122 ? -11.703 -9.266 -6.254 1 98.62 122 VAL B C 1
ATOM 2209 O O . VAL B 1 122 ? -11.273 -8.609 -7.203 1 98.62 122 VAL B O 1
ATOM 2212 N N . LYS B 1 123 ? -12.953 -9.359 -5.996 1 98 123 LYS B N 1
ATOM 2213 C CA . LYS B 1 123 ? -13.977 -8.664 -6.777 1 98 123 LYS B CA 1
ATOM 2214 C C . LYS B 1 123 ? -14.555 -7.484 -6.004 1 98 123 LYS B C 1
ATOM 2216 O O . LYS B 1 123 ? -15.125 -7.66 -4.93 1 98 123 LYS B O 1
ATOM 2221 N N . VAL B 1 124 ? -14.453 -6.328 -6.609 1 97.19 124 VAL B N 1
ATOM 2222 C CA . VAL B 1 124 ? -14.867 -5.098 -5.949 1 97.19 124 VAL B CA 1
ATOM 2223 C C . VAL B 1 124 ? -16.156 -4.574 -6.594 1 97.19 124 VAL B C 1
ATOM 2225 O O . VAL B 1 124 ? -16.219 -4.418 -7.816 1 97.19 124 VAL B O 1
ATOM 2228 N N . MET B 1 125 ? -17.047 -4.227 -5.734 1 94.44 125 MET B N 1
ATOM 2229 C CA . MET B 1 125 ? -18.344 -3.783 -6.207 1 94.44 125 MET B CA 1
ATOM 2230 C C . MET B 1 125 ? -18.344 -2.283 -6.48 1 94.44 125 MET B C 1
ATOM 2232 O O . MET B 1 125 ? -17.688 -1.52 -5.777 1 94.44 125 MET B O 1
ATOM 2236 N N . SER B 1 126 ? -19.078 -1.858 -7.562 1 85.5 126 SER B N 1
ATOM 2237 C CA . SER B 1 126 ? -19.25 -0.438 -7.844 1 85.5 126 SER B CA 1
ATOM 2238 C C . SER B 1 126 ? -20.312 0.177 -6.934 1 85.5 126 SER B C 1
ATOM 2240 O O . SER B 1 126 ? -21.125 -0.539 -6.344 1 85.5 126 SER B O 1
ATOM 2242 N N . HIS B 1 127 ? -20.234 1.429 -6.566 1 72.12 127 HIS B N 1
ATOM 2243 C CA . HIS B 1 127 ? -21.281 2.109 -5.812 1 72.12 127 HIS B CA 1
ATOM 2244 C C . HIS B 1 127 ? -22.656 1.873 -6.438 1 72.12 127 HIS B C 1
ATOM 2246 O O . HIS B 1 127 ? -23.656 1.806 -5.727 1 72.12 127 HIS B O 1
ATOM 2252 N N . GLN B 1 128 ? -22.797 1.823 -7.77 1 59 128 GLN B N 1
ATOM 2253 C CA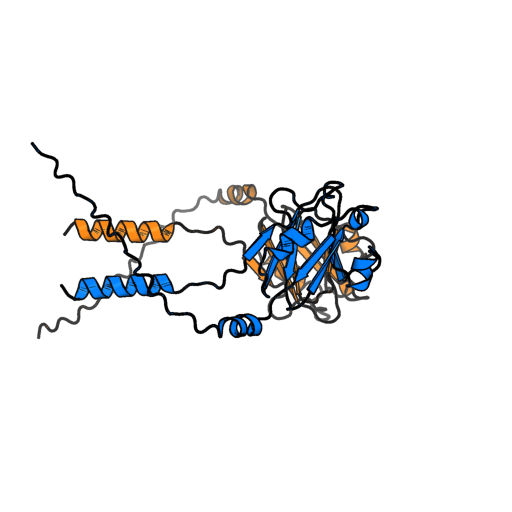 . GLN B 1 128 ? -24.094 1.667 -8.422 1 59 128 GLN B CA 1
ATOM 2254 C C . GLN B 1 128 ? -24.656 0.269 -8.188 1 59 128 GLN B C 1
ATOM 2256 O O . GLN B 1 128 ? -25.875 0.081 -8.18 1 59 128 GLN B O 1
ATOM 2261 N N . ASP B 1 129 ? -23.906 -0.653 -8.094 1 54.09 129 ASP B N 1
ATOM 2262 C CA . ASP B 1 129 ? -24.406 -2.023 -8.023 1 54.09 129 ASP B CA 1
ATOM 2263 C C . ASP B 1 129 ? -25.125 -2.281 -6.703 1 54.09 129 ASP B C 1
ATOM 2265 O O . ASP B 1 129 ? -25.828 -3.287 -6.555 1 54.09 129 ASP B O 1
ATOM 2269 N N . SER B 1 130 ? -24.875 -1.541 -5.699 1 47.69 130 SER B N 1
ATOM 2270 C CA . SER B 1 130 ? -25.625 -1.835 -4.488 1 47.69 130 SER B CA 1
ATOM 2271 C C . SER B 1 130 ? -27.125 -1.646 -4.707 1 47.69 130 SER B C 1
ATOM 2273 O O . SER B 1 130 ? -27.938 -2.166 -3.941 1 47.69 130 SER B O 1
ATOM 2275 N N . ASP B 1 131 ? -27.438 -0.723 -5.645 1 42.59 131 ASP B N 1
ATOM 2276 C CA . ASP B 1 131 ? -28.859 -0.405 -5.688 1 42.59 131 ASP B CA 1
ATOM 2277 C C . ASP B 1 131 ? -29.641 -1.485 -6.43 1 42.59 131 ASP B C 1
ATOM 2279 O O . ASP B 1 131 ? -30.875 -1.55 -6.332 1 42.59 131 ASP B O 1
ATOM 2283 N N . SER B 1 132 ? -29.047 -2.076 -7.445 1 41.16 132 SER B N 1
ATOM 2284 C CA . SER B 1 132 ? -30.016 -2.711 -8.328 1 41.16 132 SER B CA 1
ATOM 2285 C C . SER B 1 132 ? -30.562 -3.998 -7.719 1 41.16 132 SER B C 1
ATOM 2287 O O . SER B 1 132 ? -31.391 -4.676 -8.328 1 41.16 132 SER B O 1
ATOM 2289 N N . GLY B 1 133 ? -29.781 -4.742 -6.98 1 38.91 133 GLY B N 1
ATOM 2290 C CA . GLY B 1 133 ? -30.406 -6.027 -6.676 1 38.91 133 GLY B CA 1
ATOM 2291 C C . GLY B 1 133 ? -31.719 -5.895 -5.93 1 38.91 133 GLY B C 1
ATOM 2292 O O . GLY B 1 133 ? -32.406 -6.891 -5.68 1 38.91 133 GLY B O 1
ATOM 2293 N N . GLY B 1 134 ? -31.797 -4.953 -5.039 1 36.72 134 GLY B N 1
ATOM 2294 C CA . GLY B 1 134 ? -32.906 -5.148 -4.121 1 36.72 134 GLY B CA 1
ATOM 2295 C C . GLY B 1 134 ? -34.25 -4.879 -4.758 1 36.72 134 GLY B C 1
ATOM 2296 O O . GLY B 1 134 ? -34.781 -3.777 -4.641 1 36.72 134 GLY B O 1
ATOM 2297 N N . GLY B 1 135 ? -34.406 -5.074 -6.09 1 36.44 135 GLY B N 1
ATOM 2298 C CA . GLY B 1 135 ? -35.844 -5.059 -6.352 1 36.44 135 GLY B CA 1
ATOM 2299 C C . GLY B 1 135 ? -36.625 -6.023 -5.473 1 36.44 135 GLY B C 1
ATOM 2300 O O . GLY B 1 135 ? -37.75 -6.395 -5.797 1 36.44 135 GLY B O 1
ATOM 2301 N N . SER B 1 136 ? -36 -6.859 -4.668 1 32.62 136 SER B N 1
ATOM 2302 C CA . SER B 1 136 ? -36.875 -7.77 -3.926 1 32.62 136 SER B CA 1
ATOM 2303 C C . SER B 1 136 ? -38 -7.023 -3.248 1 32.62 136 SER B C 1
ATOM 2305 O O . SER B 1 136 ? -37.875 -5.855 -2.875 1 32.62 136 SER B O 1
ATOM 2307 N N . SER B 1 137 ? -39.312 -7.406 -3.715 1 33.56 137 SER B N 1
ATOM 2308 C CA . SER B 1 137 ? -40.594 -7.203 -3.025 1 33.56 137 SER B CA 1
ATOM 2309 C C . SER B 1 137 ? -40.438 -7.34 -1.516 1 33.56 137 SER B C 1
ATOM 2311 O O . SER B 1 137 ? -40.219 -8.445 -1.008 1 33.56 137 SER B O 1
ATOM 2313 N N . GLY B 1 138 ? -39.594 -6.68 -1.068 1 28.17 138 GLY B N 1
ATOM 2314 C CA . GLY B 1 138 ? -39.375 -6.656 0.372 1 28.17 138 GLY B CA 1
ATOM 2315 C C . GLY B 1 138 ? -40.688 -6.582 1.148 1 28.17 138 GLY B C 1
ATOM 2316 O O . GLY B 1 138 ? -41.469 -5.629 1 1 28.17 138 GLY B O 1
ATOM 2317 N N . SER B 1 139 ? -41.344 -7.812 1.165 1 30.86 139 SER B N 1
ATOM 2318 C CA . SER B 1 139 ? -42.344 -7.992 2.205 1 30.86 139 SER B CA 1
ATOM 2319 C C . SER B 1 139 ? -41.938 -7.305 3.502 1 30.86 139 SER B C 1
ATOM 2321 O O . SER B 1 139 ? -40.812 -7.48 3.973 1 30.86 139 SER B O 1
ATOM 2323 N N . THR B 1 140 ? -42.469 -6.141 3.633 1 29.39 140 THR B N 1
ATOM 2324 C CA . THR B 1 140 ? -42.438 -5.289 4.816 1 29.39 140 THR B CA 1
ATOM 2325 C C . THR B 1 140 ? -42.625 -6.117 6.086 1 29.39 140 THR B C 1
ATOM 2327 O O . THR B 1 140 ? -43.688 -6.633 6.344 1 29.39 140 THR B O 1
ATOM 2330 N N . VAL B 1 141 ? -41.781 -7.18 6.215 1 27.59 141 VAL B N 1
ATOM 2331 C CA . VAL B 1 141 ? -41.938 -7.82 7.516 1 27.59 141 VAL B CA 1
ATOM 2332 C C . VAL B 1 141 ? -41.875 -6.77 8.625 1 27.59 141 VAL B C 1
ATOM 2334 O O . VAL B 1 141 ? -41 -5.91 8.625 1 27.59 141 VAL B O 1
ATOM 2337 N N . ALA B 1 142 ? -43.094 -6.418 9.062 1 29.27 142 ALA B N 1
ATOM 2338 C CA . ALA B 1 142 ? -43.406 -5.66 10.273 1 29.27 142 ALA B CA 1
ATOM 2339 C C . ALA B 1 142 ? -42.5 -6.07 11.43 1 29.27 142 ALA B C 1
ATOM 2341 O O . ALA B 1 142 ? -42.5 -7.223 11.859 1 29.27 142 ALA B O 1
ATOM 2342 N N . VAL B 1 143 ? -41.25 -5.754 11.312 1 27.89 143 VAL B N 1
ATOM 2343 C CA . VAL B 1 143 ? -40.406 -5.941 12.492 1 27.89 143 VAL B CA 1
ATOM 2344 C C . VAL B 1 143 ? -41.125 -5.379 13.719 1 27.89 143 VAL B C 1
ATOM 2346 O O . VAL B 1 143 ? -41.5 -4.203 13.75 1 27.89 143 VAL B O 1
ATOM 2349 N N . LEU B 1 144 ? -42 -6.203 14.203 1 27.83 144 LEU B N 1
ATOM 2350 C CA . LEU B 1 144 ? -42.531 -5.949 15.531 1 27.83 144 LEU B CA 1
ATOM 2351 C C . LEU B 1 144 ? -41.438 -5.527 16.5 1 27.83 144 LEU B C 1
ATOM 2353 O O . LEU B 1 144 ? -40.406 -6.223 16.625 1 27.83 144 LEU B O 1
ATOM 2357 N N . SER B 1 145 ? -41.156 -4.238 16.375 1 27.58 145 SER B N 1
ATOM 2358 C CA . SER B 1 145 ? -40.375 -3.566 17.391 1 27.58 145 SER B CA 1
ATOM 2359 C C . SER B 1 145 ? -40.688 -4.098 18.781 1 27.58 145 SER B C 1
ATOM 2361 O O . SER B 1 145 ? -41.781 -3.844 19.312 1 27.58 145 SER B O 1
ATOM 2363 N N . PHE B 1 146 ? -40.5 -5.43 18.953 1 29.92 146 PHE B N 1
ATOM 2364 C CA . PHE B 1 146 ? -40.594 -5.797 20.359 1 29.92 146 PHE B CA 1
ATOM 2365 C C . PHE B 1 146 ? -39.781 -4.84 21.234 1 29.92 146 PHE B C 1
ATOM 2367 O O . PHE B 1 146 ? -38.562 -4.805 21.156 1 29.92 146 PHE B O 1
ATOM 2374 N N . GLY B 1 147 ? -40.281 -3.609 21.328 1 30.16 147 GLY B N 1
ATOM 2375 C CA . GLY B 1 147 ? -39.875 -2.662 22.359 1 30.16 147 GLY B CA 1
ATOM 2376 C C . GLY B 1 147 ? -39.625 -3.312 23.703 1 30.16 147 GLY B C 1
ATOM 2377 O O . GLY B 1 147 ? -40.594 -3.74 24.375 1 30.16 147 GLY B O 1
ATOM 2378 N N . THR B 1 148 ? -38.719 -4.285 23.688 1 31.59 148 THR B N 1
ATOM 2379 C CA . THR B 1 148 ? -38.406 -4.734 25.047 1 31.59 148 THR B CA 1
ATOM 2380 C C . THR B 1 148 ? -38.156 -3.545 25.969 1 31.59 148 THR B C 1
ATOM 2382 O O . THR B 1 148 ? -37.25 -2.742 25.734 1 31.59 148 THR B O 1
ATOM 2385 N N . LEU B 1 149 ? -39.25 -2.918 26.391 1 31.09 149 LEU B N 1
ATOM 2386 C CA . LEU B 1 149 ? -39.312 -2.006 27.531 1 31.09 149 LEU B CA 1
ATOM 2387 C C . LEU B 1 149 ? -38.469 -2.5 28.688 1 31.09 149 LEU B C 1
ATOM 2389 O O . LEU B 1 149 ? -38.75 -3.543 29.281 1 31.09 149 LEU B O 1
ATOM 2393 N N . ILE B 1 150 ? -37.188 -2.551 28.516 1 30.12 150 ILE B N 1
ATOM 2394 C CA . ILE B 1 150 ? -36.438 -2.752 29.75 1 30.12 150 ILE B CA 1
ATOM 2395 C C . ILE B 1 150 ? -36.906 -1.768 30.812 1 30.12 150 ILE B C 1
ATOM 2397 O O . ILE B 1 150 ? -36.812 -0.552 30.625 1 30.12 150 ILE B O 1
ATOM 2401 N N . ALA B 1 151 ? -38 -2.129 31.438 1 30.44 151 ALA B N 1
ATOM 2402 C CA . ALA B 1 151 ? -38.531 -1.578 32.688 1 30.44 151 ALA B CA 1
ATOM 2403 C C . ALA B 1 151 ? -37.406 -1.257 33.656 1 30.44 151 ALA B C 1
ATOM 2405 O O . ALA B 1 151 ? -36.625 -2.133 34 1 30.44 151 ALA B O 1
ATOM 2406 N N . GLN B 1 152 ? -36.875 -0.082 33.531 1 29.19 152 GLN B N 1
ATOM 2407 C CA . GLN B 1 152 ? -36.156 0.49 34.688 1 29.19 152 GLN B CA 1
ATOM 2408 C C . GLN B 1 152 ? -36.906 0.233 35.969 1 29.19 152 GLN B C 1
ATOM 2410 O O . GLN B 1 152 ? -38.062 0.68 36.156 1 29.19 152 GLN B O 1
ATOM 2415 N N . PHE B 1 153 ? -36.906 -1.031 36.375 1 28.47 153 PHE B N 1
ATOM 2416 C CA . PHE B 1 153 ? -37.406 -1.298 37.719 1 28.47 153 PHE B CA 1
ATOM 2417 C C . PHE B 1 153 ? -36.875 -0.268 38.719 1 28.47 153 PHE B C 1
ATOM 2419 O O . PHE B 1 153 ? -35.656 -0.178 38.938 1 28.47 153 PHE B O 1
ATOM 2426 N N . ALA B 1 154 ? -37.406 0.96 38.688 1 29.77 154 ALA B N 1
ATOM 2427 C CA . ALA B 1 154 ? -37.375 1.851 39.844 1 29.77 154 ALA B CA 1
ATOM 2428 C C . ALA B 1 154 ? -37.719 1.091 41.156 1 29.77 154 ALA B C 1
ATOM 2430 O O . ALA B 1 154 ? -38.812 0.527 41.281 1 29.77 154 ALA B O 1
ATOM 2431 N N . LEU B 1 155 ? -36.625 0.362 41.656 1 27.62 155 LEU B N 1
ATOM 2432 C CA . LEU B 1 155 ? -36.781 -0.027 43.062 1 27.62 155 LEU B CA 1
ATOM 2433 C C . LEU B 1 155 ? -37.406 1.104 43.875 1 27.62 155 LEU B C 1
ATOM 2435 O O . LEU B 1 155 ? -36.812 2.188 43.969 1 27.62 155 LEU B O 1
ATOM 2439 N N . LYS B 1 156 ? -38.719 1.241 43.812 1 32.12 156 LYS B N 1
ATOM 2440 C CA . LYS B 1 156 ? -39.625 1.864 44.75 1 32.12 156 LYS B CA 1
ATOM 2441 C C . LYS B 1 156 ? -39.219 1.559 46.188 1 32.12 156 LYS B C 1
ATOM 2443 O O . LYS B 1 156 ? -39.25 0.404 46.625 1 32.12 156 LYS B O 1
ATOM 2448 N N . TYR B 1 157 ? -38.156 2.246 46.75 1 30.23 157 TYR B N 1
ATOM 2449 C CA . TYR B 1 157 ? -38.188 2.338 48.219 1 30.23 157 TYR B CA 1
ATOM 2450 C C . TYR B 1 157 ? -39.562 2.762 48.719 1 30.23 157 TYR B C 1
ATOM 2452 O O . TYR B 1 157 ? -39.781 3.928 49.062 1 30.23 157 TYR B O 1
ATOM 2460 N N . LEU B 1 158 ? -40.688 2.521 47.906 1 23.23 158 LEU B N 1
ATOM 2461 C CA . LEU B 1 158 ? -41.812 2.943 48.719 1 23.23 158 LEU B CA 1
ATOM 2462 C C . LEU B 1 158 ? -41.844 2.158 50.031 1 23.23 158 LEU B C 1
ATOM 2464 O O . LEU B 1 158 ? -42.344 2.664 51.062 1 23.23 158 LEU B O 1
ATOM 2468 N N . PHE B 1 159 ? -41.594 0.807 50.125 1 23.58 159 PHE B N 1
ATOM 2469 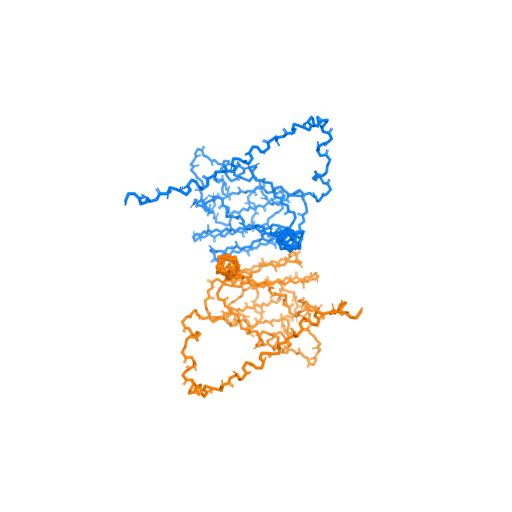C CA . PHE B 1 159 ? -41.906 0.527 51.5 1 23.58 159 PHE B CA 1
ATOM 2470 C C . PHE B 1 159 ? -40.75 0.985 52.438 1 23.58 159 PHE B C 1
ATOM 2472 O O . PHE B 1 159 ? -39.594 0.907 52.062 1 23.58 159 PHE B O 1
#

Radius of gyration: 26.95 Å; Cα contacts (8 Å, |Δi|>4): 486; chains: 2; bounding box: 66×74×69 Å